Protein AF-A0A0T9RSI8-F1 (afdb_monomer)

Radius of gyration: 39.97 Å; Cα contacts (8 Å, |Δi|>4): 117; chains: 1; bounding box: 84×42×96 Å

Mean predicted aligned error: 11.33 Å

pLDDT: mean 84.7, std 10.66, range [38.19, 97.62]

Organism: NCBI:txid1288385

Sequence (185 aa):
MITAADIWRIDTGYDPKNRQSSTKQHYIEAIDRLIATQGELCPLPLSDSIVTTFFPETRHRQQERRLRRWDVKFQRRASQQEKAVQQKRRRYQTQVAQAEIDLAFTTPSGLSAWYMRQAKQGIYDDDLIDMVQAWGLRFVSIDSETWNGQNDIYWLADALEGRAEVEQWLDYLMLPNKLGWRHGR

Structure (mmCIF, N/CA/C/O backbone):
data_AF-A0A0T9RSI8-F1
#
_entry.id   AF-A0A0T9RSI8-F1
#
loop_
_atom_site.group_PDB
_atom_site.id
_atom_site.type_symbol
_atom_site.label_atom_id
_atom_site.label_alt_id
_atom_site.label_comp_id
_atom_site.label_asym_id
_atom_site.label_entity_id
_atom_site.label_seq_id
_atom_site.pdbx_PDB_ins_code
_atom_site.Cartn_x
_atom_site.Cartn_y
_atom_site.Cartn_z
_atom_site.occupancy
_atom_site.B_iso_or_equiv
_atom_site.auth_seq_id
_atom_site.auth_comp_id
_atom_site.auth_asym_id
_atom_site.auth_atom_id
_atom_site.pdbx_PDB_model_num
ATOM 1 N N . MET A 1 1 ? -51.022 4.901 48.756 1.00 67.56 1 MET A N 1
ATOM 2 C CA . MET A 1 1 ? -49.713 5.102 49.421 1.00 67.56 1 MET A CA 1
ATOM 3 C C . MET A 1 1 ? -48.838 3.903 49.083 1.00 67.56 1 MET A C 1
ATOM 5 O O . MET A 1 1 ? -49.304 2.797 49.311 1.00 67.56 1 MET A O 1
ATOM 9 N N . ILE A 1 2 ? -47.638 4.090 48.523 1.00 76.31 2 ILE A N 1
ATOM 10 C CA . ILE A 1 2 ? -46.717 2.976 48.211 1.00 76.31 2 ILE A CA 1
ATOM 11 C C . ILE A 1 2 ? -46.247 2.353 49.530 1.00 76.31 2 ILE A C 1
ATOM 13 O O . ILE A 1 2 ? -45.797 3.081 50.419 1.00 76.31 2 ILE A O 1
ATOM 17 N N . THR A 1 3 ? -46.371 1.038 49.697 1.00 82.00 3 THR A N 1
ATOM 18 C CA . THR A 1 3 ? -45.994 0.313 50.921 1.00 82.00 3 THR A CA 1
ATOM 19 C C . THR A 1 3 ? -44.586 -0.283 50.821 1.00 82.00 3 THR A C 1
ATOM 21 O O . THR A 1 3 ? -43.977 -0.312 49.757 1.00 82.00 3 THR A O 1
ATOM 24 N N . ALA A 1 4 ? -44.028 -0.738 51.946 1.00 76.62 4 ALA A N 1
ATOM 25 C CA . ALA A 1 4 ? -42.731 -1.424 51.958 1.00 76.62 4 ALA A CA 1
ATOM 26 C C . ALA A 1 4 ? -42.767 -2.757 51.179 1.00 76.62 4 ALA A C 1
ATOM 28 O O . ALA A 1 4 ? -41.774 -3.137 50.567 1.00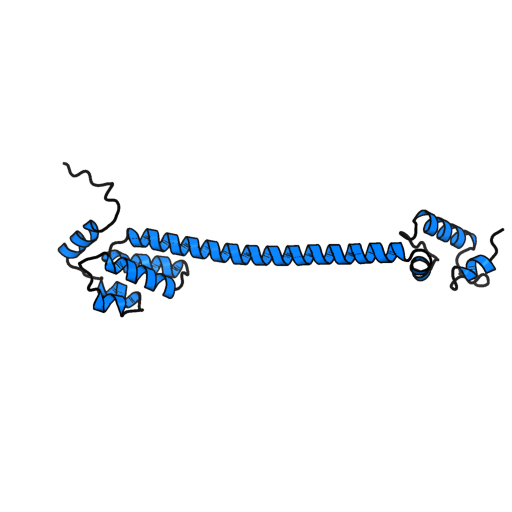 76.62 4 ALA A O 1
ATOM 29 N N . ALA A 1 5 ? -43.923 -3.430 51.157 1.00 78.62 5 ALA A N 1
ATOM 30 C CA . ALA A 1 5 ? -44.126 -4.659 50.395 1.00 78.62 5 ALA A CA 1
ATOM 31 C C . ALA A 1 5 ? -44.096 -4.415 48.876 1.00 78.62 5 ALA A C 1
ATOM 33 O O . ALA A 1 5 ? -43.603 -5.260 48.134 1.00 78.62 5 ALA A O 1
ATOM 34 N N . ASP A 1 6 ? -44.566 -3.252 48.416 1.00 82.75 6 ASP A N 1
ATOM 35 C CA . ASP A 1 6 ? -44.530 -2.888 46.994 1.00 82.75 6 ASP A CA 1
ATOM 36 C C . ASP A 1 6 ? -43.089 -2.688 46.504 1.00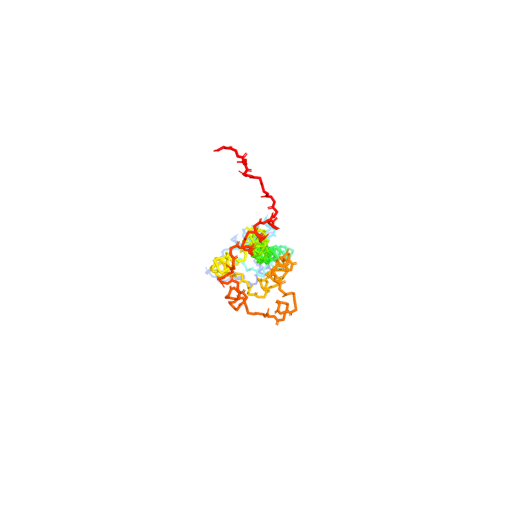 82.75 6 ASP A C 1
ATOM 38 O O . ASP A 1 6 ? -42.740 -3.141 45.420 1.00 82.75 6 ASP A O 1
ATOM 42 N N . ILE A 1 7 ? -42.230 -2.081 47.331 1.00 79.81 7 ILE A N 1
ATOM 43 C CA . ILE A 1 7 ? -40.801 -1.897 47.025 1.00 79.81 7 ILE A CA 1
ATOM 44 C C . ILE A 1 7 ? -40.072 -3.243 47.036 1.00 79.81 7 ILE A C 1
ATOM 46 O O . ILE A 1 7 ? -39.276 -3.505 46.142 1.00 79.81 7 ILE A O 1
ATOM 50 N N . TRP A 1 8 ? -40.398 -4.130 47.980 1.00 79.31 8 TRP A N 1
ATOM 51 C CA . TRP A 1 8 ? -39.820 -5.477 48.041 1.00 79.31 8 TRP A CA 1
ATOM 52 C C . TRP A 1 8 ? -40.157 -6.339 46.811 1.00 79.31 8 TRP A C 1
ATOM 54 O O . TRP A 1 8 ? -39.349 -7.157 46.383 1.00 79.31 8 TRP A O 1
ATOM 64 N N . ARG A 1 9 ? -41.336 -6.145 46.201 1.00 80.19 9 ARG A N 1
ATOM 65 C CA . ARG A 1 9 ? -41.706 -6.822 44.941 1.00 80.19 9 ARG A CA 1
ATOM 66 C C . ARG A 1 9 ? -40.910 -6.326 43.733 1.00 80.19 9 ARG A C 1
ATOM 68 O O . ARG A 1 9 ? -40.849 -7.039 42.737 1.00 80.19 9 ARG A O 1
ATOM 75 N N . ILE A 1 10 ? -40.357 -5.117 43.806 1.00 78.00 10 ILE A N 1
ATOM 76 C CA . ILE A 1 10 ? -39.572 -4.489 42.735 1.00 78.00 10 ILE A CA 1
ATOM 77 C C . ILE A 1 10 ? -38.084 -4.799 42.915 1.00 78.00 10 ILE A C 1
ATOM 79 O O . ILE A 1 10 ? -37.421 -5.169 41.949 1.00 78.00 10 ILE A O 1
ATOM 83 N N . ASP A 1 11 ? -37.573 -4.674 44.142 1.00 78.19 11 ASP A N 1
ATOM 84 C CA . ASP A 1 11 ? -36.201 -5.012 44.509 1.00 78.19 11 ASP A CA 1
ATOM 85 C C . ASP A 1 11 ? -36.181 -5.949 45.717 1.00 78.19 11 ASP A C 1
ATOM 87 O O . ASP A 1 11 ? -36.483 -5.555 46.847 1.00 78.19 11 ASP A O 1
ATOM 91 N N . THR A 1 12 ? -35.758 -7.192 45.491 1.00 75.31 12 THR A N 1
ATOM 92 C CA . THR A 1 12 ? -35.590 -8.187 46.557 1.00 75.31 12 THR A CA 1
ATOM 93 C C . THR A 1 12 ? -34.469 -7.824 47.536 1.00 75.31 12 THR A C 1
ATOM 95 O O . THR A 1 12 ? -34.394 -8.415 48.611 1.00 75.31 12 THR A O 1
ATOM 98 N N . GLY A 1 13 ? -33.595 -6.873 47.179 1.00 74.31 13 GLY A N 1
ATOM 99 C CA . GLY A 1 13 ? -32.537 -6.336 48.037 1.00 74.31 13 GLY A CA 1
ATOM 100 C C . GLY A 1 13 ? -33.016 -5.325 49.087 1.00 74.31 13 GLY A C 1
ATOM 101 O O . GLY A 1 13 ? -32.244 -4.957 49.974 1.00 74.31 13 GLY A O 1
ATOM 102 N N . TYR A 1 14 ? -34.278 -4.885 49.030 1.00 77.69 14 TYR A N 1
ATOM 103 C CA . TYR A 1 14 ? -34.845 -3.973 50.021 1.00 77.69 14 TYR A CA 1
ATOM 104 C C . TYR A 1 14 ? -35.216 -4.708 51.321 1.00 77.69 14 TYR A C 1
ATOM 106 O O . TYR A 1 14 ? -36.160 -5.494 51.345 1.00 77.69 14 TYR A O 1
ATOM 114 N N . ASP A 1 15 ? -34.527 -4.411 52.430 1.00 77.50 15 ASP A N 1
ATOM 115 C CA . ASP A 1 15 ? -34.882 -4.916 53.765 1.00 77.50 15 ASP A CA 1
ATOM 116 C C . ASP A 1 15 ? -35.307 -3.771 54.706 1.00 77.50 15 ASP A C 1
ATOM 118 O O . ASP A 1 15 ? -34.453 -3.039 55.213 1.00 77.50 15 ASP A O 1
ATOM 122 N N . PRO A 1 16 ? -36.611 -3.620 55.013 1.00 70.56 16 PRO A N 1
ATOM 123 C CA . PRO A 1 16 ? -37.105 -2.550 55.878 1.00 70.56 16 PRO A CA 1
ATOM 124 C C . PRO A 1 16 ? -36.686 -2.693 57.351 1.00 70.56 16 PRO A C 1
ATOM 126 O O . PRO A 1 16 ? -36.855 -1.743 58.116 1.00 70.56 16 PRO A O 1
ATOM 129 N N . LYS A 1 17 ? -36.181 -3.861 57.778 1.00 70.44 17 LYS A N 1
ATOM 130 C CA . LYS A 1 17 ? -35.728 -4.106 59.159 1.00 70.44 17 LYS A CA 1
ATOM 131 C C . LYS A 1 17 ? -34.247 -3.790 59.354 1.00 70.44 17 LYS A C 1
ATOM 133 O O . LYS A 1 17 ? -33.801 -3.645 60.494 1.00 70.44 17 LYS A O 1
ATOM 138 N N . ASN A 1 18 ? -33.488 -3.653 58.270 1.00 73.94 18 ASN A N 1
ATOM 139 C CA . ASN A 1 18 ? -32.068 -3.357 58.331 1.00 73.94 18 ASN A CA 1
ATOM 140 C C . ASN A 1 18 ? -31.838 -1.846 58.487 1.00 73.94 18 ASN A C 1
ATOM 142 O O . ASN A 1 18 ? -32.033 -1.067 57.558 1.00 73.94 18 ASN A O 1
ATOM 146 N N . ARG A 1 19 ? -31.383 -1.422 59.669 1.00 57.47 19 ARG A N 1
ATOM 147 C CA . ARG A 1 19 ? -31.178 -0.005 60.016 1.00 57.47 19 ARG A CA 1
ATOM 148 C C . ARG A 1 19 ? -30.022 0.663 59.252 1.00 57.47 19 ARG A C 1
ATOM 150 O O . ARG A 1 19 ? -29.960 1.887 59.231 1.00 57.47 19 ARG A O 1
ATOM 157 N N . GLN A 1 20 ? -29.126 -0.121 58.642 1.00 64.56 20 GLN A N 1
ATOM 158 C CA . GLN A 1 20 ? -28.058 0.361 57.750 1.00 64.56 20 GLN A CA 1
ATOM 159 C C . GLN A 1 20 ? -28.478 0.433 56.275 1.00 64.56 20 GLN A C 1
ATOM 161 O O . GLN A 1 20 ? -27.710 0.930 55.453 1.00 64.56 20 GLN A O 1
ATOM 166 N N . SER A 1 21 ? -29.669 -0.057 55.923 1.00 66.19 21 SER A N 1
ATOM 167 C CA . SER A 1 21 ? -30.171 0.012 54.551 1.00 66.19 21 SER A CA 1
ATOM 168 C C . SER A 1 21 ? -30.709 1.407 54.211 1.00 66.19 21 SER A C 1
ATOM 170 O O . SER A 1 21 ? -31.116 2.178 55.083 1.00 66.19 21 SER A O 1
ATOM 172 N N . SER A 1 22 ? -30.686 1.750 52.923 1.00 75.62 22 SER A N 1
ATOM 173 C CA . SER A 1 22 ? -31.182 3.032 52.427 1.00 75.62 22 SER A CA 1
ATOM 174 C C . SER A 1 22 ? -32.668 3.238 52.737 1.00 75.62 22 SER A C 1
ATOM 176 O O . SER A 1 22 ? -33.485 2.327 52.599 1.00 75.62 22 SER A O 1
ATOM 178 N N . THR A 1 23 ? -33.035 4.468 53.104 1.00 82.06 23 THR A N 1
ATOM 179 C CA . THR A 1 23 ? -34.412 4.837 53.452 1.00 82.06 23 THR A CA 1
ATOM 180 C C . THR A 1 23 ? -35.387 4.520 52.317 1.00 82.06 23 THR A C 1
ATOM 182 O O . THR A 1 23 ? -35.073 4.682 51.141 1.00 82.06 23 THR A O 1
ATOM 185 N N . LYS A 1 24 ? -36.627 4.165 52.667 1.00 81.81 24 LYS A N 1
ATOM 186 C CA . LYS A 1 24 ? -37.737 3.952 51.723 1.00 81.81 24 LYS A CA 1
ATOM 187 C C . LYS A 1 24 ? -37.874 5.066 50.670 1.00 81.81 24 LYS A C 1
ATOM 189 O O . LYS A 1 24 ? -38.075 4.776 49.498 1.00 81.81 24 LYS A O 1
ATOM 194 N N . GLN A 1 25 ? -37.759 6.330 51.086 1.00 83.38 25 GLN A N 1
ATOM 195 C CA . GLN A 1 25 ? -37.789 7.483 50.175 1.00 83.38 25 GLN A CA 1
ATOM 196 C C . GLN A 1 25 ? -36.662 7.434 49.143 1.00 83.38 25 GLN A C 1
ATOM 198 O O . GLN A 1 25 ? -36.902 7.728 47.983 1.00 83.38 25 GLN A O 1
ATOM 203 N N . HIS A 1 26 ? -35.473 6.984 49.538 1.00 85.56 26 HIS A N 1
ATOM 204 C CA . HIS A 1 26 ? -34.331 6.878 48.640 1.00 85.56 26 HIS A CA 1
ATOM 205 C C . HIS A 1 26 ? -34.541 5.809 47.558 1.00 85.56 26 HIS A C 1
ATOM 207 O O . HIS A 1 26 ? -34.184 6.028 46.406 1.00 85.56 26 HIS A O 1
ATOM 213 N N . TYR A 1 27 ? -35.189 4.687 47.897 1.00 85.69 27 TYR A N 1
ATOM 214 C CA . TYR A 1 27 ? -35.611 3.689 46.906 1.00 85.69 27 TYR A CA 1
ATOM 215 C C . TYR A 1 27 ? -36.672 4.239 45.948 1.00 85.69 27 TYR A C 1
ATOM 217 O O . TYR A 1 27 ? -36.579 4.006 44.748 1.00 85.69 27 TYR A O 1
ATOM 225 N N . ILE A 1 28 ? -37.656 4.989 46.454 1.00 86.69 28 ILE A N 1
ATOM 226 C CA . ILE A 1 28 ? -38.683 5.616 45.609 1.00 86.69 28 ILE A CA 1
ATOM 227 C C . ILE A 1 28 ? -38.035 6.622 44.647 1.00 86.69 28 ILE A C 1
ATOM 229 O O . ILE A 1 28 ? -38.261 6.535 43.448 1.00 86.69 28 ILE A O 1
ATOM 233 N N . GLU A 1 29 ? -37.149 7.491 45.137 1.00 88.94 29 GLU A N 1
ATOM 234 C CA . GLU A 1 29 ? -36.394 8.436 44.302 1.00 88.94 29 GLU A CA 1
ATOM 235 C C . GLU A 1 29 ? -35.517 7.733 43.256 1.00 88.94 29 GLU A C 1
ATOM 237 O O . GLU A 1 29 ? -35.389 8.204 42.124 1.00 88.94 29 GLU A O 1
ATOM 242 N N . ALA A 1 30 ? -34.899 6.607 43.621 1.00 88.75 30 ALA A N 1
ATOM 243 C CA . ALA A 1 30 ? -34.101 5.802 42.705 1.00 88.75 30 ALA A CA 1
ATOM 244 C C . ALA A 1 30 ? -34.970 5.172 41.603 1.00 88.75 30 ALA A C 1
ATOM 246 O O . ALA A 1 30 ? -34.585 5.208 40.434 1.00 88.75 30 ALA A O 1
ATOM 247 N N . ILE A 1 31 ? -36.156 4.658 41.948 1.00 86.88 31 ILE A N 1
ATOM 248 C CA . ILE A 1 31 ? -37.120 4.098 40.990 1.00 86.88 31 ILE A CA 1
ATOM 249 C C . ILE A 1 31 ? -37.670 5.198 40.079 1.00 86.88 31 ILE A C 1
ATOM 251 O O . ILE A 1 31 ? -37.692 5.021 38.863 1.00 86.88 31 ILE A O 1
ATOM 255 N N . ASP A 1 32 ? -38.042 6.354 40.630 1.00 90.06 32 ASP A N 1
ATOM 256 C CA . ASP A 1 32 ? -38.531 7.494 39.849 1.00 90.06 32 ASP A CA 1
ATOM 257 C C . ASP A 1 32 ? -37.471 7.968 38.847 1.00 90.06 32 ASP A C 1
ATOM 259 O O . ASP A 1 32 ? -37.778 8.220 37.681 1.00 90.06 32 ASP A O 1
ATOM 263 N N . ARG A 1 33 ? -36.195 8.014 39.255 1.00 88.62 33 ARG A N 1
ATOM 264 C CA . ARG A 1 33 ? -35.075 8.308 38.348 1.00 88.62 33 ARG A CA 1
ATOM 265 C C . ARG A 1 33 ? -34.851 7.214 37.306 1.00 88.62 33 ARG A C 1
ATOM 267 O O . ARG A 1 33 ? -34.560 7.537 36.154 1.00 88.62 33 ARG A O 1
ATOM 274 N N . LEU A 1 34 ? -34.988 5.941 37.670 1.00 88.38 34 LEU A N 1
ATOM 275 C CA . LEU A 1 34 ? -34.878 4.823 36.731 1.00 88.38 34 LEU A CA 1
ATOM 276 C C . LEU A 1 34 ? -35.969 4.900 35.650 1.00 88.38 34 LEU A C 1
ATOM 278 O O . LEU A 1 34 ? -35.678 4.736 34.466 1.00 88.38 34 LEU A O 1
ATOM 282 N N . ILE A 1 35 ? -37.207 5.214 36.045 1.00 88.62 35 ILE A N 1
ATOM 283 C CA . ILE A 1 35 ? -38.340 5.401 35.131 1.00 88.62 35 ILE A CA 1
ATOM 284 C C . ILE A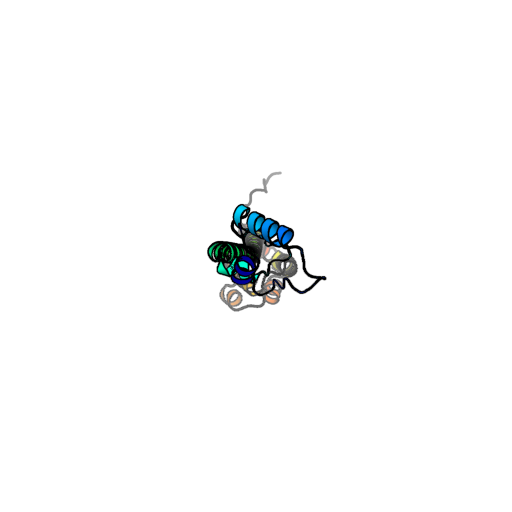 1 35 ? -38.126 6.640 34.257 1.00 88.62 35 ILE A C 1
ATOM 286 O O . ILE A 1 35 ? -38.263 6.557 33.036 1.00 88.62 35 ILE A O 1
ATOM 290 N N . ALA A 1 36 ? -37.731 7.768 34.856 1.00 90.69 36 ALA A N 1
ATOM 291 C CA . ALA A 1 36 ? -37.469 9.011 34.132 1.00 90.69 36 ALA A CA 1
ATOM 292 C C . ALA A 1 36 ? -36.366 8.854 33.072 1.00 90.69 36 ALA A C 1
ATOM 294 O O . ALA A 1 36 ? -36.416 9.495 32.025 1.00 90.69 36 ALA A O 1
ATOM 295 N N . THR A 1 37 ? -35.389 7.982 33.326 1.00 87.50 37 THR A N 1
ATOM 296 C CA . THR A 1 37 ? -34.277 7.688 32.409 1.00 87.50 37 THR A CA 1
ATOM 297 C C . THR A 1 37 ? -34.527 6.470 31.521 1.00 87.50 37 THR A C 1
ATOM 299 O O . THR A 1 37 ? -33.644 6.094 30.756 1.00 87.50 37 THR A O 1
ATOM 302 N N . GLN A 1 38 ? -35.703 5.837 31.606 1.00 84.12 38 GLN A N 1
ATOM 303 C CA . GLN A 1 38 ? -36.056 4.624 30.852 1.00 84.12 38 GLN A CA 1
ATOM 304 C C . GLN A 1 38 ? -35.000 3.504 30.965 1.00 84.12 38 GLN A C 1
ATOM 306 O O . GLN A 1 38 ? -34.722 2.775 30.006 1.00 84.12 38 GLN A O 1
ATOM 311 N N . GLY A 1 39 ? -34.358 3.387 32.129 1.00 84.88 39 GLY A N 1
ATOM 312 C CA . GLY A 1 39 ? -33.303 2.403 32.352 1.00 84.88 39 GLY A CA 1
ATOM 313 C C . GLY A 1 39 ? -31.913 2.781 31.832 1.00 84.88 39 GLY A C 1
ATOM 314 O O . GLY A 1 39 ? -31.035 1.922 31.816 1.00 84.88 39 GLY A O 1
ATOM 315 N N . GLU A 1 40 ? -31.665 4.023 31.395 1.00 83.69 40 GLU A N 1
ATO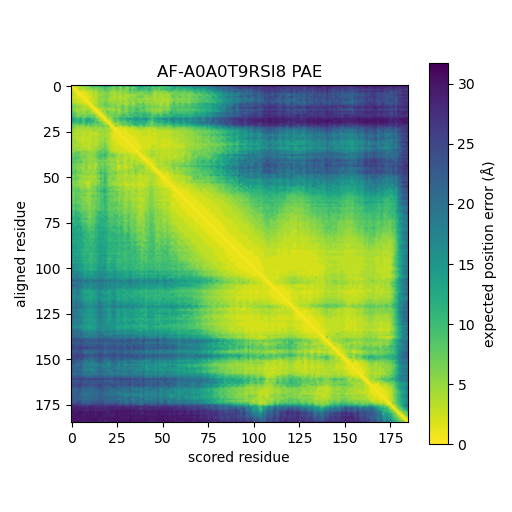M 316 C CA . GLU A 1 40 ? -30.303 4.458 31.040 1.00 83.69 40 GLU A CA 1
ATOM 317 C C . GLU A 1 40 ? -29.389 4.607 32.264 1.00 83.69 40 GLU A C 1
ATOM 319 O O . GLU A 1 40 ? -28.180 4.391 32.153 1.00 83.69 40 GLU A O 1
ATOM 324 N N . LEU A 1 41 ? -29.954 4.943 33.429 1.00 83.00 41 LEU A N 1
ATOM 325 C CA . LEU A 1 41 ? -29.228 5.072 34.690 1.00 83.00 41 LEU A CA 1
ATOM 326 C C . LEU A 1 41 ? -29.843 4.157 35.751 1.00 83.00 41 LEU A C 1
ATOM 328 O O . LEU A 1 41 ? -31.043 4.226 36.002 1.00 83.00 41 LEU A O 1
ATOM 332 N N . CYS A 1 42 ? -29.008 3.356 36.420 1.00 82.69 42 CYS A N 1
ATOM 333 C CA . CYS A 1 42 ? -29.384 2.605 37.619 1.00 82.69 42 CYS A CA 1
ATOM 334 C C . CYS A 1 42 ? -28.817 3.307 38.862 1.00 82.69 42 CYS A C 1
ATOM 336 O O . CYS A 1 42 ? -27.667 3.054 39.235 1.00 82.69 42 CYS A O 1
ATOM 338 N N . PRO A 1 43 ? -29.554 4.246 39.481 1.00 82.38 43 PRO A N 1
ATOM 339 C CA . PRO A 1 43 ? -29.103 4.872 40.713 1.00 82.38 43 PRO A CA 1
ATOM 340 C C . PRO A 1 43 ? -29.107 3.854 41.859 1.00 82.38 43 PRO A C 1
ATOM 342 O O . PRO A 1 43 ? -30.057 3.091 42.031 1.00 82.38 43 PRO A O 1
ATOM 345 N N . LEU A 1 44 ? -28.054 3.883 42.679 1.00 83.12 44 LEU A N 1
ATOM 346 C CA . LEU A 1 44 ? -28.051 3.179 43.960 1.00 83.12 44 LEU A CA 1
ATOM 347 C C . LEU A 1 44 ? -29.252 3.656 44.796 1.00 83.12 44 LEU A C 1
ATOM 349 O O . LEU A 1 44 ? -29.588 4.843 44.736 1.00 83.12 44 LEU A O 1
ATOM 353 N N . PRO A 1 45 ? -29.907 2.772 45.564 1.00 80.19 45 PRO A N 1
ATOM 354 C CA . PRO A 1 45 ? -29.491 1.416 45.948 1.00 80.19 45 PRO A CA 1
ATOM 355 C C . PRO A 1 45 ? -29.991 0.279 45.033 1.00 80.19 45 PRO A C 1
ATOM 357 O O . PRO A 1 45 ? -29.783 -0.882 45.372 1.00 80.19 45 PRO A O 1
ATOM 360 N N . LEU A 1 46 ? -30.637 0.587 43.901 1.00 80.56 46 LEU A N 1
ATOM 361 C CA . LEU A 1 46 ? -31.248 -0.427 43.034 1.00 80.56 46 LEU A CA 1
ATOM 362 C C . LEU A 1 46 ? -30.208 -1.365 42.415 1.00 80.56 46 LEU A C 1
ATOM 364 O O . LEU A 1 46 ? -29.142 -0.927 41.970 1.00 80.56 46 LEU A O 1
ATOM 368 N N . SER A 1 47 ? -30.544 -2.654 42.335 1.00 81.12 47 SER A N 1
ATOM 369 C CA . SER A 1 47 ? -29.696 -3.625 41.638 1.00 81.12 47 SER A CA 1
ATOM 370 C C . SER A 1 47 ? -29.784 -3.481 40.112 1.00 81.12 47 SER A C 1
ATOM 372 O O . SER A 1 47 ? -30.854 -3.260 39.547 1.00 81.12 47 SER A O 1
ATOM 374 N N . ASP A 1 48 ? -28.666 -3.708 39.419 1.00 80.00 48 ASP A N 1
ATOM 375 C CA . ASP A 1 48 ? -28.589 -3.643 37.947 1.00 80.00 48 ASP A CA 1
ATOM 376 C C . ASP A 1 48 ? -29.543 -4.646 37.255 1.00 80.00 48 ASP A C 1
ATOM 378 O O . ASP A 1 48 ? -30.012 -4.437 36.135 1.00 80.00 48 ASP A O 1
ATOM 382 N N . SER A 1 49 ? -29.915 -5.723 37.960 1.00 80.38 49 SER A N 1
ATOM 383 C CA . SER A 1 49 ? -30.869 -6.728 37.473 1.00 80.38 49 SER A CA 1
ATOM 384 C C . SER A 1 49 ? -32.276 -6.158 37.228 1.00 80.38 49 SER A C 1
ATOM 386 O O . SER A 1 49 ? -32.970 -6.592 36.301 1.00 80.38 49 SER A O 1
ATOM 388 N N . ILE A 1 50 ? -32.668 -5.123 37.977 1.00 82.06 50 ILE A N 1
ATOM 389 C CA . ILE A 1 50 ? -33.963 -4.440 37.851 1.00 82.06 50 ILE A CA 1
ATOM 390 C C . ILE A 1 50 ? -34.052 -3.740 36.503 1.00 82.06 50 ILE A C 1
ATOM 392 O O . ILE A 1 50 ? -35.051 -3.884 35.799 1.00 82.06 50 ILE A O 1
ATOM 396 N N . VAL A 1 51 ? -32.980 -3.072 36.074 1.00 82.38 51 VAL A N 1
ATOM 397 C CA . VAL A 1 51 ? -32.936 -2.417 34.760 1.00 82.38 51 VAL A CA 1
ATOM 398 C C . VAL A 1 51 ? -33.169 -3.427 33.646 1.00 82.38 51 VAL A C 1
ATOM 400 O O . VAL A 1 51 ? -33.947 -3.171 32.732 1.00 82.38 51 VAL A O 1
ATOM 403 N N . THR A 1 52 ? -32.557 -4.609 33.742 1.00 81.81 52 THR A N 1
ATOM 404 C CA . THR A 1 52 ? -32.725 -5.651 32.720 1.00 81.81 52 THR A CA 1
ATOM 405 C C . THR A 1 52 ? -34.127 -6.257 32.689 1.00 81.81 52 THR A C 1
ATOM 407 O O . THR A 1 52 ? -34.564 -6.703 31.631 1.00 81.81 52 THR A O 1
ATOM 410 N N . THR A 1 53 ? -34.828 -6.243 33.825 1.00 85.56 53 THR A N 1
ATOM 411 C CA . THR A 1 53 ? -36.179 -6.797 33.971 1.00 85.56 53 THR A CA 1
ATOM 412 C C . THR A 1 53 ? -37.239 -5.816 33.471 1.00 85.56 53 THR A C 1
ATOM 414 O O . THR A 1 53 ? -38.127 -6.206 32.718 1.00 85.56 53 THR A O 1
ATOM 417 N N . PHE A 1 54 ? -37.134 -4.538 33.851 1.00 86.12 54 PHE A N 1
ATOM 418 C CA . PHE A 1 54 ? -38.112 -3.506 33.487 1.00 86.12 54 PHE A CA 1
ATOM 419 C C . PHE A 1 54 ? -37.827 -2.846 32.130 1.00 86.12 54 PHE A C 1
ATOM 421 O O . PHE A 1 54 ? -38.763 -2.450 31.440 1.00 86.12 54 PHE A O 1
ATOM 428 N N . PHE A 1 55 ? -36.558 -2.753 31.718 1.00 88.19 55 PHE A N 1
ATOM 429 C CA . PHE A 1 55 ? -36.131 -2.097 30.475 1.00 88.19 55 PHE A CA 1
ATOM 430 C C . PHE A 1 55 ? -35.195 -2.992 29.640 1.00 88.19 55 PHE A C 1
ATOM 432 O O . PHE A 1 55 ? -34.047 -2.619 29.358 1.00 88.19 55 PHE A O 1
ATOM 439 N N . PRO A 1 56 ? -35.661 -4.172 29.181 1.00 87.00 56 PRO A N 1
ATOM 440 C CA . PRO A 1 56 ? -34.837 -5.081 28.384 1.00 87.00 56 PRO A CA 1
ATOM 441 C C . PRO A 1 56 ? -34.344 -4.418 27.090 1.00 87.00 56 PRO A C 1
ATOM 443 O O . PRO A 1 56 ? -33.192 -4.600 26.690 1.00 87.00 56 PRO A O 1
ATOM 446 N N . GLU A 1 57 ? -35.177 -3.580 26.466 1.00 88.94 57 GLU A N 1
ATOM 447 C CA . GLU A 1 57 ? -34.832 -2.852 25.244 1.00 88.94 57 GLU A CA 1
ATOM 448 C C . GLU A 1 57 ? -33.604 -1.956 25.408 1.00 88.94 57 GLU A C 1
ATOM 450 O O . GLU A 1 57 ? -32.776 -1.877 24.502 1.00 88.94 57 GLU A O 1
ATOM 455 N N . THR A 1 58 ? -33.447 -1.298 26.558 1.00 86.25 58 THR A N 1
ATOM 456 C CA . THR A 1 58 ? -32.314 -0.400 26.811 1.00 86.25 58 THR A CA 1
ATOM 457 C C . THR A 1 58 ? -31.006 -1.185 26.818 1.00 86.25 58 THR A C 1
ATOM 459 O O . THR A 1 58 ? -30.043 -0.798 26.147 1.00 86.25 58 THR A O 1
ATOM 462 N N . ARG A 1 59 ? -30.994 -2.361 27.458 1.00 83.19 59 ARG A N 1
ATOM 463 C CA . ARG A 1 59 ? -29.859 -3.292 27.416 1.00 83.19 59 ARG A CA 1
ATOM 464 C C . ARG A 1 59 ? -29.585 -3.790 25.995 1.00 83.19 59 ARG A C 1
ATOM 466 O O . ARG A 1 59 ? -28.431 -3.776 25.564 1.00 83.19 59 ARG A O 1
ATOM 473 N N . HIS A 1 60 ? -30.621 -4.185 25.250 1.00 87.31 60 HIS A N 1
ATOM 474 C CA . HIS A 1 60 ? -30.481 -4.622 23.855 1.00 87.31 60 HIS A CA 1
ATOM 475 C C . HIS A 1 60 ? -29.884 -3.522 22.968 1.00 87.31 60 HIS A C 1
ATOM 477 O O . HIS A 1 60 ? -28.889 -3.758 22.282 1.00 87.31 60 HIS A O 1
ATOM 483 N N . ARG A 1 61 ? -30.400 -2.289 23.047 1.00 89.38 61 ARG A N 1
ATOM 484 C CA . ARG A 1 61 ? -29.880 -1.131 22.301 1.00 89.38 61 ARG A CA 1
ATOM 485 C C . ARG A 1 61 ? -28.425 -0.828 22.658 1.00 89.38 61 ARG A C 1
ATOM 487 O O . ARG A 1 61 ? -27.625 -0.527 21.772 1.00 89.38 61 ARG A O 1
ATOM 494 N N . GLN A 1 62 ? -28.053 -0.897 23.937 1.00 87.19 62 GLN A N 1
ATOM 495 C CA . GLN A 1 62 ? -26.666 -0.692 24.366 1.00 87.19 62 GLN A CA 1
ATOM 496 C C . GLN A 1 62 ? -25.737 -1.794 23.845 1.00 87.19 62 GLN A C 1
ATOM 498 O O . GLN A 1 62 ? -24.632 -1.491 23.383 1.00 87.19 62 GLN A O 1
ATOM 503 N N . GLN A 1 63 ? -26.184 -3.051 23.881 1.00 89.00 63 GLN A N 1
ATOM 504 C CA . GLN A 1 63 ? -25.435 -4.180 23.343 1.00 89.00 63 GLN A CA 1
ATOM 505 C C . GLN A 1 63 ? -25.249 -4.045 21.830 1.00 89.00 63 GLN A C 1
ATOM 507 O O . GLN A 1 63 ? -24.122 -4.140 21.350 1.00 89.00 63 GLN A O 1
ATOM 512 N N . GLU A 1 64 ? -26.304 -3.725 21.081 1.00 94.06 64 GLU A N 1
ATOM 513 C CA . GLU A 1 64 ? -26.202 -3.462 19.644 1.00 94.06 64 GLU A CA 1
ATOM 514 C C . GLU A 1 64 ? -25.249 -2.307 19.339 1.00 94.06 64 GLU A C 1
ATOM 516 O O . GLU A 1 64 ? -24.384 -2.430 18.476 1.00 94.06 64 GLU A O 1
ATOM 521 N N . ARG A 1 65 ? -25.351 -1.185 20.063 1.00 94.12 65 ARG A N 1
ATOM 522 C CA . ARG A 1 65 ? -24.422 -0.054 19.903 1.00 94.12 65 ARG A CA 1
ATOM 523 C C . ARG A 1 65 ? -22.980 -0.484 20.164 1.00 94.12 65 ARG A C 1
ATOM 525 O O . ARG A 1 65 ? -22.080 -0.033 19.457 1.00 94.12 65 ARG A O 1
ATOM 532 N N . ARG A 1 66 ? -22.745 -1.337 21.164 1.00 94.31 66 ARG A N 1
ATOM 533 C CA . ARG A 1 66 ? -21.415 -1.874 21.482 1.00 94.31 66 ARG A CA 1
ATOM 534 C C . ARG A 1 66 ? -20.890 -2.757 20.351 1.00 94.31 66 ARG A C 1
ATOM 536 O O . ARG A 1 66 ? -19.756 -2.541 19.930 1.00 94.31 66 ARG A O 1
ATOM 543 N N . LEU A 1 67 ? -21.714 -3.672 19.841 1.00 96.50 67 LEU A N 1
ATOM 544 C CA . LEU A 1 67 ? -21.376 -4.548 18.716 1.00 96.50 67 LEU A CA 1
ATOM 545 C C . LEU A 1 67 ? -21.082 -3.734 17.455 1.00 96.50 67 LEU A C 1
ATOM 547 O O . LEU A 1 67 ? -19.975 -3.807 16.940 1.00 96.50 67 LEU A O 1
ATOM 551 N N . ARG A 1 68 ? -21.978 -2.822 17.059 1.00 96.50 68 ARG A N 1
ATOM 552 C CA . ARG A 1 68 ? -21.768 -1.939 15.898 1.00 96.50 68 ARG A CA 1
ATOM 553 C C . ARG A 1 68 ? -20.491 -1.107 16.028 1.00 96.50 68 ARG A C 1
ATOM 555 O O . ARG A 1 68 ? -19.757 -0.935 15.061 1.00 96.50 68 ARG A O 1
ATOM 562 N N . ARG A 1 69 ? -20.186 -0.584 17.225 1.00 97.00 69 ARG A N 1
ATOM 563 C CA . ARG A 1 69 ? -18.923 0.137 17.479 1.00 97.00 69 ARG A CA 1
ATOM 564 C C . ARG A 1 69 ? -17.708 -0.772 17.318 1.00 97.00 69 ARG A C 1
ATOM 566 O O . ARG A 1 69 ? -16.669 -0.300 16.857 1.00 97.00 69 ARG A O 1
ATOM 573 N N . TRP A 1 70 ? -17.811 -2.027 17.741 1.00 97.00 70 TRP A N 1
ATOM 574 C CA . TRP A 1 70 ? -16.748 -3.010 17.582 1.00 97.00 70 TRP A CA 1
ATOM 575 C C . TRP A 1 70 ? -16.549 -3.368 16.106 1.00 97.00 70 TRP A C 1
ATOM 577 O O . TRP A 1 70 ? -15.426 -3.245 15.621 1.00 97.00 70 TRP A O 1
ATOM 587 N N . ASP A 1 71 ? -17.629 -3.639 15.374 1.00 97.56 71 ASP A N 1
ATOM 588 C CA . ASP A 1 71 ? -17.603 -3.934 13.938 1.00 97.56 71 ASP A CA 1
ATOM 589 C C . ASP A 1 71 ? -16.973 -2.790 13.145 1.00 97.56 71 ASP A C 1
ATOM 591 O O . ASP A 1 71 ? -16.034 -2.997 12.382 1.00 97.56 71 ASP A O 1
ATOM 595 N N . VAL A 1 72 ? -17.405 -1.548 13.383 1.00 97.44 72 VAL A N 1
ATOM 596 C CA . VAL A 1 72 ? -16.843 -0.364 12.712 1.00 97.44 72 VAL A CA 1
ATOM 597 C C . VAL A 1 72 ? -15.346 -0.221 12.999 1.00 97.44 72 VAL A C 1
ATOM 599 O O . VAL A 1 72 ? -14.571 0.115 12.101 1.00 97.44 72 VAL A O 1
ATOM 602 N N . LYS A 1 73 ? -14.906 -0.477 14.239 1.00 97.19 73 LYS A N 1
ATOM 603 C CA . LYS A 1 73 ? -13.477 -0.441 14.596 1.00 97.19 73 LYS A CA 1
ATOM 604 C C . LYS A 1 73 ? -12.697 -1.553 13.901 1.00 97.19 73 LYS A C 1
ATOM 606 O O . LYS A 1 73 ? -11.593 -1.291 13.428 1.00 97.19 73 LYS A O 1
ATOM 611 N N . PHE A 1 74 ? -13.250 -2.761 13.847 1.00 97.50 74 PHE A N 1
ATOM 612 C CA . PHE A 1 74 ? -12.635 -3.904 13.184 1.00 97.50 74 PHE A CA 1
ATOM 613 C C . PHE A 1 74 ? -12.497 -3.660 11.678 1.00 97.50 74 PHE A C 1
ATOM 615 O O . PHE A 1 74 ? -11.386 -3.698 11.156 1.00 97.50 74 PHE A O 1
ATOM 622 N N . GLN A 1 75 ? -13.589 -3.278 11.013 1.00 97.31 75 GLN A N 1
ATOM 623 C CA . GLN A 1 75 ? -13.611 -2.962 9.583 1.00 97.31 75 GLN A CA 1
ATOM 624 C C . GLN A 1 75 ? -12.640 -1.832 9.239 1.00 97.31 75 GLN A C 1
ATOM 626 O O . GLN A 1 75 ? -11.857 -1.943 8.300 1.00 97.31 75 GLN A O 1
ATOM 631 N N . ARG A 1 76 ? -12.593 -0.768 10.053 1.00 97.62 76 ARG A N 1
ATOM 632 C CA . ARG A 1 76 ? -11.625 0.319 9.856 1.00 97.62 76 ARG A CA 1
ATOM 633 C C . ARG A 1 76 ? -10.179 -0.180 9.908 1.00 97.62 76 ARG A C 1
ATOM 635 O O . ARG A 1 76 ? -9.372 0.263 9.096 1.00 97.62 76 ARG A O 1
ATOM 642 N N . ARG A 1 77 ? -9.842 -1.067 10.851 1.00 96.94 77 ARG A N 1
ATOM 643 C CA . ARG A 1 77 ? -8.492 -1.645 10.956 1.00 96.94 77 ARG A CA 1
ATOM 644 C C . ARG A 1 77 ? -8.168 -2.528 9.753 1.00 96.94 77 ARG A C 1
ATOM 646 O O . ARG A 1 77 ? -7.100 -2.352 9.177 1.00 96.94 77 ARG A O 1
ATOM 653 N N . ALA A 1 78 ? -9.094 -3.393 9.343 1.00 97.12 78 ALA A N 1
ATOM 654 C CA . ALA A 1 78 ? -8.933 -4.239 8.161 1.00 97.12 78 ALA A CA 1
ATOM 655 C C . ALA A 1 78 ? -8.695 -3.391 6.899 1.00 97.12 78 ALA A C 1
ATOM 657 O O . ALA A 1 78 ? -7.677 -3.544 6.228 1.00 97.12 78 ALA A O 1
ATOM 658 N N . SER A 1 79 ? -9.536 -2.380 6.656 1.00 96.94 79 SER A N 1
ATOM 659 C CA . SER A 1 79 ? -9.365 -1.457 5.528 1.00 96.94 79 SER A CA 1
ATOM 660 C C . SER A 1 79 ? -8.044 -0.680 5.570 1.00 96.94 79 SER A C 1
ATOM 662 O O . SER A 1 79 ? -7.477 -0.366 4.526 1.00 96.94 79 SER A O 1
ATOM 664 N N . GLN A 1 80 ? -7.541 -0.318 6.754 1.00 97.25 80 GLN A N 1
ATOM 665 C CA . GLN A 1 80 ? -6.235 0.340 6.881 1.00 97.25 80 GLN A CA 1
ATOM 666 C C . GLN A 1 80 ? -5.084 -0.606 6.524 1.00 97.25 80 GLN A C 1
ATOM 668 O O . GLN A 1 80 ? -4.158 -0.193 5.827 1.00 97.25 80 GLN A O 1
ATOM 673 N N . GLN A 1 81 ? -5.156 -1.865 6.959 1.00 97.12 81 GLN A N 1
ATOM 674 C CA . GLN A 1 81 ? -4.168 -2.889 6.618 1.00 97.12 81 GLN A CA 1
ATOM 675 C C . GLN A 1 81 ? -4.161 -3.171 5.113 1.00 97.12 81 GLN A C 1
ATOM 677 O O . GLN A 1 81 ? -3.102 -3.128 4.490 1.00 97.12 81 GLN A O 1
ATOM 682 N N . GLU A 1 82 ? -5.333 -3.356 4.505 1.00 97.00 82 GLU A N 1
ATOM 683 C CA . GLU A 1 82 ? -5.465 -3.550 3.057 1.00 97.00 82 GLU A CA 1
ATOM 684 C C . GLU A 1 82 ? -4.883 -2.376 2.269 1.00 97.00 82 GLU A C 1
ATOM 686 O O . GLU A 1 82 ? -4.101 -2.575 1.338 1.00 97.00 82 GLU A O 1
ATOM 691 N N . LYS A 1 83 ? -5.191 -1.137 2.673 1.00 97.25 83 LYS A N 1
ATOM 692 C CA . LYS A 1 83 ? -4.624 0.064 2.045 1.00 97.25 83 LYS A CA 1
ATOM 693 C C . LYS A 1 83 ? -3.104 0.114 2.160 1.00 97.25 83 LYS A C 1
ATOM 695 O O . LYS A 1 83 ? -2.447 0.477 1.187 1.00 97.25 83 LYS A O 1
ATOM 700 N N . ALA A 1 84 ? -2.536 -0.259 3.306 1.00 97.31 84 ALA A N 1
ATOM 701 C CA . ALA A 1 84 ? -1.087 -0.290 3.491 1.00 97.31 84 ALA A CA 1
ATOM 702 C C . ALA A 1 84 ? -0.418 -1.322 2.567 1.00 97.31 84 ALA A C 1
ATOM 704 O O . ALA A 1 84 ? 0.578 -1.008 1.911 1.00 97.31 84 ALA A O 1
ATOM 705 N N . VAL A 1 85 ? -0.999 -2.520 2.449 1.00 96.94 85 VAL A N 1
ATOM 706 C CA . VAL A 1 85 ? -0.519 -3.571 1.535 1.00 96.94 85 VAL A CA 1
ATOM 707 C C . VAL A 1 85 ? -0.608 -3.109 0.081 1.00 96.94 85 VAL A C 1
ATOM 709 O O . VAL A 1 85 ? 0.369 -3.200 -0.663 1.00 96.94 85 VAL A O 1
ATOM 712 N N . GLN A 1 86 ? -1.748 -2.542 -0.321 1.00 96.94 86 GLN A N 1
ATOM 713 C CA . GLN A 1 86 ? -1.937 -2.014 -1.671 1.00 96.94 86 GLN A CA 1
ATOM 714 C C . GLN A 1 86 ? -0.970 -0.869 -1.981 1.00 96.94 86 GLN A C 1
ATOM 716 O O . GLN A 1 86 ? -0.418 -0.817 -3.077 1.00 96.94 86 GLN A O 1
ATOM 721 N N . GLN A 1 87 ? -0.733 0.038 -1.033 1.00 96.88 87 GLN A N 1
ATOM 722 C CA . GLN A 1 87 ? 0.212 1.134 -1.217 1.00 96.88 87 GLN A CA 1
ATOM 723 C C . GLN A 1 87 ? 1.644 0.615 -1.359 1.00 96.88 87 GLN A C 1
ATOM 725 O O . GLN A 1 87 ? 2.367 1.096 -2.228 1.00 96.88 87 GLN A O 1
ATOM 730 N N . LYS A 1 88 ? 2.046 -0.383 -0.560 1.00 95.81 88 LYS A N 1
ATOM 731 C CA . LYS A 1 88 ? 3.355 -1.036 -0.698 1.00 95.81 88 LYS A CA 1
ATOM 732 C C . LYS A 1 88 ? 3.509 -1.658 -2.088 1.00 95.81 88 LYS A C 1
ATOM 734 O O . LYS A 1 88 ? 4.502 -1.387 -2.754 1.00 95.81 88 LYS A O 1
ATOM 739 N N . ARG A 1 89 ? 2.501 -2.403 -2.558 1.00 95.44 89 ARG A N 1
ATOM 740 C CA . ARG A 1 89 ? 2.498 -3.001 -3.903 1.00 95.44 89 ARG A CA 1
ATOM 741 C C . ARG A 1 89 ? 2.577 -1.946 -5.008 1.00 95.44 89 ARG A C 1
ATOM 743 O O . ARG A 1 89 ? 3.357 -2.104 -5.933 1.00 95.44 89 ARG A O 1
ATOM 750 N N . ARG A 1 90 ? 1.811 -0.855 -4.901 1.00 96.50 90 ARG A N 1
ATOM 751 C CA . ARG A 1 90 ? 1.850 0.244 -5.881 1.00 96.50 90 ARG A CA 1
ATOM 752 C C . ARG A 1 90 ? 3.215 0.922 -5.923 1.00 96.50 90 ARG A C 1
ATOM 754 O O . ARG A 1 90 ? 3.719 1.154 -7.008 1.00 96.50 90 ARG A O 1
ATOM 761 N N . ARG A 1 91 ? 3.821 1.208 -4.763 1.00 95.69 91 ARG A N 1
ATOM 762 C CA . ARG A 1 91 ? 5.175 1.787 -4.693 1.00 95.69 91 ARG A CA 1
ATOM 763 C C . ARG A 1 91 ? 6.194 0.885 -5.377 1.00 95.69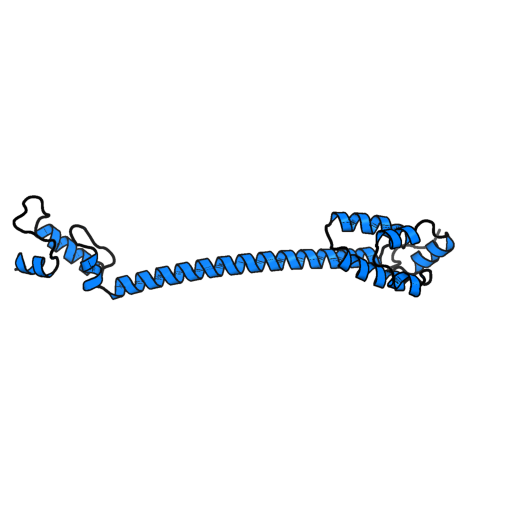 91 ARG A C 1
ATOM 765 O O . ARG A 1 91 ? 6.973 1.384 -6.175 1.00 95.69 91 ARG A O 1
ATOM 772 N N . TYR A 1 92 ? 6.124 -0.417 -5.104 1.00 95.50 92 TYR A N 1
ATOM 773 C CA . TYR A 1 92 ? 6.972 -1.409 -5.754 1.00 95.50 92 TYR A CA 1
ATOM 774 C C . TYR A 1 92 ? 6.795 -1.394 -7.278 1.00 95.50 92 TYR A C 1
ATOM 776 O O . TYR A 1 92 ? 7.760 -1.225 -8.009 1.00 95.50 92 TYR A O 1
ATOM 784 N N . GLN A 1 93 ? 5.553 -1.446 -7.766 1.00 95.06 93 GLN A N 1
ATOM 785 C CA . GLN A 1 93 ? 5.262 -1.380 -9.203 1.00 95.06 93 GLN A CA 1
ATOM 786 C C . GLN A 1 93 ? 5.740 -0.077 -9.852 1.00 95.06 93 GLN A C 1
ATOM 788 O O . GLN A 1 93 ? 6.220 -0.096 -10.978 1.00 95.06 93 GLN A O 1
ATOM 793 N N . THR A 1 94 ? 5.629 1.058 -9.159 1.00 95.75 94 THR A N 1
ATOM 794 C CA . THR A 1 94 ? 6.165 2.333 -9.652 1.00 95.75 94 THR A CA 1
ATOM 795 C C . THR A 1 94 ? 7.691 2.313 -9.731 1.00 95.75 94 THR A C 1
ATOM 797 O O . THR A 1 94 ? 8.236 2.841 -10.691 1.00 95.75 94 THR A O 1
ATOM 800 N N . GLN A 1 95 ? 8.379 1.707 -8.759 1.00 94.56 95 GLN A N 1
ATOM 801 C CA . GLN A 1 95 ? 9.838 1.549 -8.796 1.00 94.56 95 GLN A CA 1
ATOM 802 C C . GLN A 1 95 ? 10.274 0.644 -9.950 1.00 94.56 95 GLN A C 1
ATOM 804 O O . GLN A 1 95 ? 11.171 1.022 -10.692 1.00 94.56 95 GLN A O 1
ATOM 809 N N . VAL A 1 96 ? 9.593 -0.488 -10.143 1.00 95.50 96 VAL A N 1
ATOM 810 C CA . VAL A 1 96 ? 9.812 -1.400 -11.276 1.00 95.50 96 VAL A CA 1
ATOM 811 C C . VAL A 1 96 ? 9.624 -0.671 -12.607 1.00 95.50 96 VAL A C 1
ATOM 813 O O . VAL A 1 96 ? 10.532 -0.658 -13.428 1.00 95.50 96 VAL A O 1
ATOM 816 N N . ALA A 1 97 ? 8.501 0.031 -12.787 1.00 93.69 97 ALA A N 1
ATOM 817 C CA . ALA A 1 97 ? 8.245 0.788 -14.011 1.00 93.69 97 ALA A CA 1
ATOM 818 C C . ALA A 1 97 ? 9.279 1.905 -14.240 1.00 93.69 97 ALA A C 1
ATOM 820 O O . ALA A 1 97 ? 9.693 2.147 -15.370 1.00 93.69 97 ALA A O 1
ATOM 821 N N . GLN A 1 98 ? 9.726 2.587 -13.181 1.00 94.12 98 GLN A N 1
ATOM 822 C CA . GLN A 1 98 ? 10.787 3.588 -13.300 1.00 94.12 98 GLN A CA 1
ATOM 823 C C . GLN A 1 98 ? 12.120 2.945 -13.695 1.00 94.12 98 GLN A C 1
ATOM 825 O O . GLN A 1 98 ? 12.822 3.489 -14.542 1.00 94.12 98 GLN A O 1
ATOM 830 N N . ALA A 1 99 ? 12.458 1.790 -13.118 1.00 94.25 99 ALA A N 1
ATOM 831 C CA . ALA A 1 99 ? 13.660 1.047 -13.469 1.00 94.25 99 ALA A CA 1
ATOM 832 C C . ALA A 1 99 ? 13.642 0.610 -14.939 1.00 94.25 99 ALA A C 1
ATOM 834 O O . ALA A 1 99 ? 14.662 0.755 -15.611 1.00 94.25 99 ALA A O 1
ATOM 835 N N . GLU A 1 100 ? 12.491 0.161 -15.447 1.00 93.31 100 GLU A N 1
ATOM 836 C CA . GLU A 1 100 ? 12.276 -0.183 -16.857 1.00 93.31 100 GLU A CA 1
ATOM 837 C C . GLU A 1 100 ? 12.475 1.028 -17.780 1.00 93.31 100 GLU A C 1
ATOM 839 O O . GLU A 1 100 ? 13.175 0.950 -18.792 1.00 93.31 100 GLU A O 1
ATOM 844 N N . ILE A 1 101 ? 11.910 2.181 -17.406 1.00 91.75 101 ILE A N 1
ATOM 845 C CA . ILE A 1 101 ? 12.094 3.439 -18.140 1.00 91.75 101 ILE A CA 1
ATOM 846 C C . ILE A 1 101 ? 13.575 3.826 -18.156 1.00 91.75 101 ILE A C 1
ATOM 848 O O . ILE A 1 101 ? 14.117 4.112 -19.220 1.00 91.75 101 ILE A O 1
ATOM 852 N N . ASP A 1 102 ? 14.247 3.805 -17.005 1.00 91.81 102 ASP A N 1
ATOM 853 C CA . ASP A 1 102 ? 15.671 4.135 -16.898 1.00 91.81 102 ASP A CA 1
ATOM 854 C C . ASP A 1 102 ? 16.533 3.166 -17.727 1.00 91.81 102 ASP A C 1
ATOM 856 O O . ASP A 1 102 ? 17.495 3.581 -18.382 1.00 91.81 102 ASP A O 1
ATOM 860 N N . LEU A 1 103 ? 16.177 1.877 -17.738 1.00 92.06 103 LEU A N 1
ATOM 861 C CA . LEU A 1 103 ? 16.844 0.847 -18.532 1.00 92.06 103 LEU A CA 1
ATOM 862 C C . LEU A 1 103 ? 16.703 1.131 -20.029 1.00 92.06 103 LEU A C 1
ATOM 864 O O . LEU A 1 103 ? 17.677 1.030 -20.772 1.00 92.06 103 LEU A O 1
ATOM 868 N N . ALA A 1 104 ? 15.530 1.585 -20.477 1.00 89.38 104 ALA A N 1
ATOM 869 C CA . ALA A 1 104 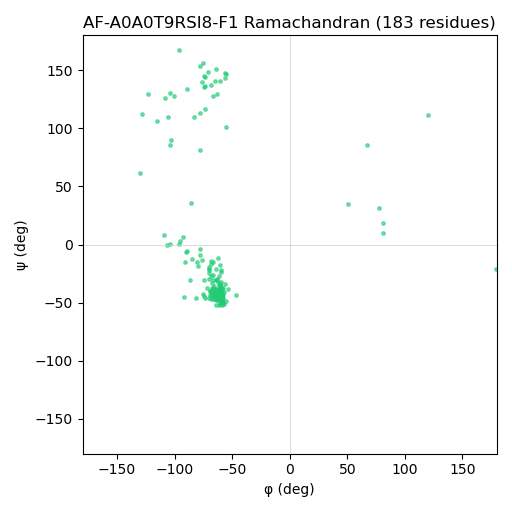? 15.287 1.907 -21.880 1.00 89.38 104 ALA A CA 1
ATOM 870 C C . ALA A 1 104 ? 16.213 3.003 -22.445 1.00 89.38 104 ALA A C 1
ATOM 872 O O . ALA A 1 104 ? 16.388 3.045 -23.669 1.00 89.38 104 ALA A O 1
ATOM 873 N N . PHE A 1 105 ? 16.796 3.844 -21.579 1.00 87.56 105 PHE A N 1
ATOM 874 C CA . PHE A 1 105 ? 17.771 4.894 -21.912 1.00 87.56 105 PHE A CA 1
ATOM 875 C C . PHE A 1 105 ? 19.221 4.540 -21.544 1.00 87.56 105 PHE A C 1
ATOM 877 O O . PHE A 1 105 ? 20.124 5.351 -21.753 1.00 87.56 105 PHE A O 1
ATOM 884 N N . THR A 1 106 ? 19.462 3.353 -20.993 1.00 88.75 106 THR A N 1
ATOM 885 C CA . THR A 1 106 ? 20.796 2.907 -20.587 1.00 88.75 106 THR A CA 1
ATOM 886 C C . THR A 1 106 ? 21.488 2.195 -21.753 1.00 88.75 106 THR A C 1
ATOM 888 O O . THR A 1 106 ? 20.883 1.359 -22.426 1.00 88.75 106 THR A O 1
ATOM 891 N N . THR A 1 107 ? 22.756 2.532 -22.013 1.00 86.44 107 THR A N 1
ATOM 892 C CA . THR A 1 107 ? 23.602 1.802 -22.972 1.00 86.44 107 THR A CA 1
ATOM 893 C C . THR A 1 107 ? 24.063 0.470 -22.379 1.00 86.44 107 THR A C 1
ATOM 895 O O . THR A 1 107 ? 24.187 0.369 -21.158 1.00 86.44 107 THR A O 1
ATOM 898 N N . PRO A 1 108 ? 24.419 -0.529 -23.204 1.00 86.31 108 PRO A N 1
ATOM 899 C CA . PRO A 1 108 ? 24.958 -1.795 -22.712 1.00 86.31 108 PRO A CA 1
ATOM 900 C C . PRO A 1 108 ? 26.160 -1.671 -21.779 1.00 86.31 108 PRO A C 1
ATOM 902 O O . PRO A 1 108 ? 26.205 -2.330 -20.747 1.00 86.31 108 PRO A O 1
ATOM 905 N N . SER A 1 109 ? 27.057 -0.726 -22.056 1.00 85.00 109 SER A N 1
ATOM 906 C CA . SER A 1 109 ? 28.188 -0.388 -21.181 1.00 85.00 109 SER A CA 1
ATOM 907 C C . SER A 1 109 ? 27.789 0.185 -19.812 1.00 85.00 109 SER A C 1
ATOM 909 O O . SER A 1 109 ? 28.582 0.170 -18.876 1.00 85.00 109 SER A O 1
ATOM 911 N N . GLY A 1 110 ? 26.574 0.722 -19.683 1.00 87.06 110 GLY A N 1
ATOM 912 C CA . GLY A 1 110 ? 26.032 1.292 -18.450 1.00 87.06 110 GLY A CA 1
ATOM 913 C C . GLY A 1 110 ? 25.159 0.327 -17.645 1.00 87.06 110 GLY A C 1
ATOM 914 O O . GLY A 1 110 ? 24.641 0.723 -16.596 1.00 87.06 110 GLY A O 1
ATOM 915 N N . LEU A 1 111 ? 24.978 -0.913 -18.114 1.00 90.19 111 LEU A N 1
ATOM 916 C CA . LEU A 1 111 ? 24.083 -1.894 -17.500 1.00 90.19 111 LEU A CA 1
ATOM 917 C C . LEU A 1 111 ? 24.521 -2.264 -16.075 1.00 90.19 111 LEU A C 1
ATOM 919 O O . LEU A 1 111 ? 23.686 -2.279 -15.170 1.00 90.19 111 LEU A O 1
ATOM 923 N N . SER A 1 112 ? 25.824 -2.463 -15.843 1.00 89.81 112 SER A N 1
ATOM 924 C CA . SER A 1 112 ? 26.375 -2.769 -14.512 1.00 89.81 112 SER A CA 1
ATOM 925 C C . SER A 1 112 ? 26.070 -1.656 -13.501 1.00 89.81 112 SER A C 1
ATOM 927 O O . SER A 1 112 ? 25.589 -1.908 -12.393 1.00 89.81 112 SER A O 1
ATOM 929 N N . ALA A 1 113 ? 26.251 -0.396 -13.904 1.00 90.56 113 ALA A N 1
ATOM 930 C CA . ALA A 1 113 ? 25.933 0.764 -13.078 1.00 90.56 113 ALA A CA 1
ATOM 931 C C . ALA A 1 113 ? 24.424 0.908 -12.814 1.00 90.56 113 ALA A C 1
ATOM 933 O O . ALA A 1 113 ? 24.030 1.295 -11.710 1.00 90.56 113 ALA A O 1
ATOM 934 N N . TRP A 1 114 ? 23.569 0.604 -13.796 1.00 93.38 114 TRP A N 1
ATOM 935 C CA . TRP A 1 114 ? 22.117 0.576 -13.605 1.00 93.38 114 TRP A CA 1
ATOM 936 C C . TRP A 1 114 ? 21.710 -0.520 -12.616 1.00 93.38 114 TRP A C 1
ATOM 938 O O . TRP A 1 114 ? 21.016 -0.213 -11.646 1.00 93.38 114 TRP A O 1
ATOM 948 N N . TYR A 1 115 ? 22.221 -1.742 -12.775 1.00 91.31 115 TYR A N 1
ATOM 949 C CA . TYR A 1 115 ? 21.908 -2.868 -11.896 1.00 91.31 115 TYR A CA 1
ATOM 950 C C . TYR A 1 115 ? 22.290 -2.576 -10.441 1.00 91.31 115 TYR A C 1
ATOM 952 O O . TYR A 1 115 ? 21.461 -2.697 -9.541 1.00 91.31 115 TYR A O 1
ATOM 960 N N . MET A 1 116 ? 23.495 -2.047 -10.203 1.00 89.88 116 MET A N 1
ATOM 961 C CA . MET A 1 116 ? 23.945 -1.670 -8.855 1.00 89.88 116 MET A CA 1
ATOM 962 C C . MET A 1 116 ? 23.068 -0.589 -8.205 1.00 89.88 116 MET A C 1
ATOM 964 O O . MET A 1 116 ? 22.980 -0.516 -6.976 1.00 89.88 116 MET A O 1
ATOM 968 N N . ARG A 1 117 ? 22.414 0.272 -8.999 1.00 91.56 117 ARG A N 1
ATOM 969 C CA . ARG A 1 117 ? 21.426 1.232 -8.482 1.00 91.56 117 ARG A CA 1
ATOM 970 C C . ARG A 1 117 ? 20.110 0.547 -8.128 1.00 91.56 117 ARG A C 1
ATOM 972 O O . ARG A 1 117 ? 19.572 0.860 -7.070 1.00 91.56 117 ARG A O 1
ATOM 979 N N . GLN A 1 118 ? 19.618 -0.376 -8.954 1.00 91.88 118 GLN A N 1
ATOM 980 C CA . GLN A 1 118 ? 18.351 -1.072 -8.695 1.00 91.88 118 GLN A CA 1
ATOM 981 C C . GLN A 1 118 ? 18.451 -2.082 -7.546 1.00 91.88 118 GLN A C 1
ATOM 983 O O . GLN A 1 118 ? 17.560 -2.125 -6.697 1.00 91.88 118 GLN A O 1
ATOM 988 N N . ALA A 1 119 ? 19.580 -2.782 -7.415 1.00 87.94 119 ALA A N 1
ATOM 989 C CA . ALA A 1 119 ? 19.859 -3.662 -6.279 1.00 87.94 119 ALA A CA 1
ATOM 990 C C . ALA A 1 119 ? 19.796 -2.904 -4.937 1.00 87.94 119 ALA A C 1
ATOM 992 O O . ALA A 1 119 ? 19.256 -3.398 -3.949 1.00 87.94 119 ALA A O 1
ATOM 993 N N . LYS A 1 120 ? 20.258 -1.643 -4.902 1.00 89.81 120 LYS A N 1
ATOM 994 C CA . LYS A 1 120 ? 20.135 -0.767 -3.719 1.00 89.81 120 LYS A CA 1
ATOM 995 C C . LYS A 1 120 ? 18.699 -0.317 -3.435 1.00 89.81 120 LYS A C 1
ATOM 997 O O . LYS A 1 120 ? 18.398 0.029 -2.295 1.00 89.81 120 LYS A O 1
ATOM 1002 N N . GLN A 1 121 ? 17.827 -0.288 -4.444 1.00 87.50 121 GLN A N 1
ATOM 1003 C CA . GLN A 1 121 ? 16.407 0.045 -4.281 1.00 87.50 121 GLN A CA 1
ATOM 1004 C C . GLN A 1 121 ? 15.573 -1.144 -3.779 1.00 87.50 121 GLN A C 1
ATOM 1006 O O . GLN A 1 121 ? 14.463 -0.929 -3.290 1.00 87.50 121 GLN A O 1
ATOM 1011 N N . GLY A 1 122 ? 16.117 -2.366 -3.836 1.00 86.94 122 GLY A N 1
ATOM 1012 C CA . GLY A 1 122 ? 15.466 -3.581 -3.342 1.00 86.94 122 GLY A CA 1
ATOM 1013 C C . GLY A 1 122 ? 14.386 -4.128 -4.279 1.00 86.94 122 GLY A C 1
ATOM 1014 O O . GLY A 1 122 ? 13.393 -4.679 -3.801 1.00 86.94 122 GLY A O 1
ATOM 1015 N N . ILE A 1 123 ? 14.549 -3.933 -5.591 1.00 91.31 123 ILE A N 1
ATOM 1016 C CA . ILE A 1 123 ? 13.748 -4.620 -6.616 1.00 91.31 123 ILE A CA 1
ATOM 1017 C C . ILE A 1 123 ? 14.181 -6.096 -6.654 1.00 91.31 123 ILE A C 1
ATOM 1019 O O . ILE A 1 123 ? 15.323 -6.402 -6.323 1.00 91.31 123 ILE A O 1
ATOM 1023 N N . TYR A 1 124 ? 13.261 -7.008 -6.977 1.00 90.19 124 TYR A N 1
ATOM 1024 C CA . TYR A 1 124 ? 13.580 -8.436 -7.040 1.00 90.19 124 TYR A CA 1
ATOM 1025 C C . TYR A 1 124 ? 14.360 -8.721 -8.322 1.00 90.19 124 TYR A C 1
ATOM 1027 O O . TYR A 1 124 ? 14.022 -8.172 -9.370 1.00 90.19 124 TYR A O 1
ATOM 1035 N N . ASP A 1 125 ? 15.370 -9.586 -8.236 1.00 89.88 125 ASP A N 1
ATOM 1036 C CA . ASP A 1 125 ? 16.212 -9.918 -9.388 1.00 89.88 125 ASP A CA 1
ATOM 1037 C C . ASP A 1 125 ? 15.395 -10.539 -10.526 1.00 89.88 125 ASP A C 1
ATOM 1039 O O . ASP A 1 125 ? 15.644 -10.199 -11.673 1.00 89.88 125 ASP A O 1
ATOM 1043 N N . ASP A 1 126 ? 14.364 -11.337 -10.225 1.00 89.06 126 ASP A N 1
ATOM 1044 C CA . ASP A 1 126 ? 13.464 -11.922 -11.235 1.00 89.06 126 ASP A CA 1
ATOM 1045 C C . ASP A 1 126 ? 12.825 -10.848 -12.136 1.00 89.06 126 ASP A C 1
ATOM 1047 O O . ASP A 1 126 ? 12.901 -10.930 -13.361 1.00 89.06 126 ASP A O 1
ATOM 1051 N N . ASP A 1 127 ? 12.272 -9.786 -11.537 1.00 90.88 127 ASP A N 1
ATOM 1052 C CA . ASP A 1 127 ? 11.665 -8.683 -12.291 1.00 90.88 127 ASP A CA 1
ATOM 1053 C C . ASP A 1 127 ? 12.730 -7.927 -13.113 1.00 90.88 127 ASP A C 1
ATOM 1055 O O . ASP A 1 127 ? 12.464 -7.475 -14.229 1.00 90.88 127 ASP A O 1
ATOM 1059 N N . LEU A 1 128 ? 13.950 -7.786 -12.578 1.00 91.62 128 LEU A N 1
ATOM 1060 C CA . LEU A 1 128 ? 15.070 -7.149 -13.278 1.00 91.62 128 LEU A CA 1
ATOM 1061 C C . LEU A 1 128 ? 15.576 -7.997 -14.453 1.00 91.62 128 LEU A C 1
ATOM 1063 O O . LEU A 1 128 ? 15.882 -7.425 -15.497 1.00 91.62 128 LEU A O 1
ATOM 1067 N N . ILE A 1 129 ? 15.649 -9.323 -14.309 1.00 91.62 129 ILE A N 1
ATOM 1068 C CA . ILE A 1 129 ? 16.088 -10.256 -15.358 1.00 91.62 129 ILE A CA 1
ATOM 1069 C C . ILE A 1 129 ? 15.166 -10.142 -16.564 1.00 91.62 129 ILE A C 1
ATOM 1071 O O . ILE A 1 129 ? 15.655 -9.896 -17.663 1.00 91.62 129 ILE A O 1
ATOM 1075 N N . ASP A 1 130 ? 13.851 -10.229 -16.359 1.00 89.69 130 ASP A N 1
ATOM 1076 C CA . ASP A 1 130 ? 12.872 -10.144 -17.447 1.00 89.69 130 ASP A CA 1
ATOM 1077 C C . ASP A 1 130 ? 12.990 -8.809 -18.208 1.00 89.69 130 ASP A C 1
ATOM 1079 O O . ASP A 1 130 ? 13.001 -8.772 -19.444 1.00 89.69 130 ASP A O 1
ATOM 1083 N N . MET A 1 131 ? 13.151 -7.698 -17.475 1.00 91.38 131 MET A N 1
ATOM 1084 C CA . MET A 1 131 ? 13.359 -6.369 -18.062 1.00 91.38 131 MET A CA 1
ATOM 1085 C C . MET A 1 131 ? 14.662 -6.284 -18.868 1.00 91.38 131 MET A C 1
ATOM 1087 O O . MET A 1 131 ? 14.670 -5.748 -19.979 1.00 91.38 131 MET A O 1
ATOM 1091 N N . VAL A 1 132 ? 15.765 -6.809 -18.327 1.00 91.44 132 VAL A N 1
ATOM 1092 C CA . VAL A 1 132 ? 17.083 -6.815 -18.980 1.00 91.44 132 VAL A CA 1
ATOM 1093 C C . VAL A 1 132 ? 17.073 -7.708 -20.216 1.00 91.44 132 VAL A C 1
ATOM 1095 O O . VAL A 1 132 ? 17.572 -7.299 -21.266 1.00 91.44 132 VAL A O 1
ATOM 1098 N N . GLN A 1 133 ? 16.438 -8.876 -20.145 1.00 88.88 133 GLN A N 1
ATOM 1099 C CA . GLN A 1 133 ? 16.288 -9.774 -21.282 1.00 88.88 133 GLN A CA 1
ATOM 1100 C C . GLN A 1 133 ? 15.546 -9.082 -22.433 1.00 88.88 133 GLN A C 1
ATOM 1102 O O . GLN A 1 133 ? 16.091 -8.969 -23.534 1.00 88.88 133 GLN A O 1
ATOM 1107 N N . ALA A 1 134 ? 14.373 -8.501 -22.161 1.00 89.25 134 ALA A N 1
ATOM 1108 C CA . ALA A 1 134 ? 13.593 -7.762 -23.155 1.00 89.25 134 ALA A CA 1
ATOM 1109 C C . ALA A 1 134 ? 14.335 -6.535 -23.721 1.00 89.25 134 ALA A C 1
ATOM 1111 O O . ALA A 1 134 ? 14.245 -6.240 -24.916 1.00 89.25 134 ALA A O 1
ATOM 1112 N N . TRP A 1 135 ? 15.086 -5.819 -22.880 1.00 91.00 135 TRP A N 1
ATOM 1113 C CA . TRP A 1 135 ? 15.897 -4.676 -23.297 1.00 91.00 135 TRP A CA 1
ATOM 1114 C C . TRP A 1 135 ? 17.050 -5.086 -24.225 1.00 91.00 135 TRP A C 1
ATOM 1116 O O . TRP A 1 135 ? 17.271 -4.414 -25.233 1.00 91.00 135 TRP A O 1
ATOM 1126 N N . GLY A 1 136 ? 17.746 -6.192 -23.943 1.00 87.31 136 GLY A N 1
ATOM 1127 C CA . GLY A 1 136 ? 18.902 -6.627 -24.732 1.00 87.31 136 GLY A CA 1
ATOM 1128 C C . GLY A 1 136 ? 18.544 -7.045 -26.159 1.00 87.31 136 GLY A C 1
ATOM 1129 O O . GLY A 1 136 ? 19.292 -6.752 -27.0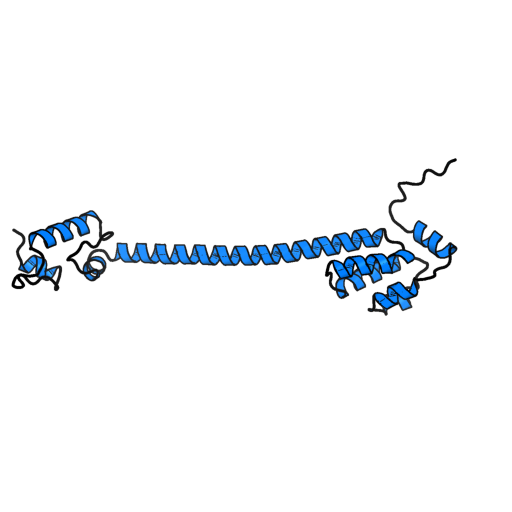88 1.00 87.31 136 GLY A O 1
ATOM 1130 N N . LEU A 1 137 ? 17.336 -7.580 -26.373 1.00 87.19 137 LEU A N 1
ATOM 1131 C CA . LEU A 1 137 ? 16.814 -7.911 -27.710 1.00 87.19 137 LEU A CA 1
ATOM 1132 C C . LEU A 1 137 ? 16.661 -6.697 -28.643 1.00 87.19 137 LEU A C 1
ATOM 1134 O O . LEU A 1 137 ? 16.424 -6.854 -29.840 1.00 87.19 137 LEU A O 1
ATOM 1138 N N . ARG A 1 138 ? 16.780 -5.473 -28.120 1.00 85.75 138 ARG A N 1
ATOM 1139 C CA . ARG A 1 138 ? 16.726 -4.241 -28.917 1.00 85.75 138 ARG A CA 1
ATOM 1140 C C . ARG A 1 138 ? 18.043 -3.934 -29.630 1.00 85.75 138 ARG A C 1
ATOM 1142 O O . ARG A 1 138 ? 18.037 -3.128 -30.562 1.00 85.75 138 ARG A O 1
ATOM 1149 N N . PHE A 1 139 ? 19.153 -4.525 -29.193 1.00 83.69 139 PHE A N 1
ATOM 1150 C CA . PHE A 1 139 ? 20.475 -4.265 -29.749 1.00 83.69 139 PHE A CA 1
ATOM 1151 C C . PHE A 1 139 ? 20.871 -5.374 -30.717 1.00 83.69 139 PHE A C 1
ATOM 1153 O O . PHE A 1 139 ? 20.869 -6.548 -30.375 1.00 83.69 139 PHE A O 1
ATOM 1160 N N . VAL A 1 140 ? 21.270 -4.988 -31.929 1.00 79.00 140 VAL A N 1
ATOM 1161 C CA . VAL A 1 140 ? 21.754 -5.929 -32.958 1.00 79.00 140 VAL A CA 1
ATOM 1162 C C . VAL A 1 140 ? 23.130 -6.507 -32.589 1.00 79.00 140 VAL A C 1
ATOM 1164 O O . VAL A 1 140 ? 23.530 -7.546 -33.099 1.00 79.00 140 VAL A O 1
ATOM 1167 N N . SER A 1 141 ? 23.853 -5.835 -31.690 1.00 78.31 141 SER A N 1
ATOM 1168 C CA . SER A 1 141 ? 25.155 -6.239 -31.151 1.00 78.31 141 SER A CA 1
ATOM 1169 C C . SER A 1 141 ? 25.062 -7.329 -30.071 1.00 78.31 141 SER A C 1
ATOM 1171 O O . SER A 1 141 ? 26.094 -7.759 -29.554 1.00 78.31 141 SER A O 1
ATOM 1173 N N . ILE A 1 142 ? 23.852 -7.743 -29.676 1.00 82.69 142 ILE A N 1
ATOM 1174 C CA . ILE A 1 142 ? 23.606 -8.794 -28.683 1.00 82.69 142 ILE A CA 1
ATOM 1175 C C . ILE A 1 142 ? 23.080 -10.030 -29.406 1.00 82.69 142 ILE A C 1
ATOM 1177 O O . ILE A 1 142 ? 22.085 -9.960 -30.124 1.00 82.69 142 ILE A O 1
ATOM 1181 N N . ASP A 1 143 ? 23.735 -11.169 -29.194 1.00 82.56 143 ASP A N 1
ATOM 1182 C CA . ASP A 1 143 ? 23.226 -12.451 -29.668 1.00 82.56 143 ASP A CA 1
ATOM 1183 C C . ASP A 1 143 ? 22.036 -12.904 -28.808 1.00 82.56 143 ASP A C 1
ATOM 1185 O O . ASP A 1 143 ? 22.159 -13.143 -27.607 1.00 82.56 143 ASP A O 1
ATOM 1189 N N . SER A 1 144 ? 20.865 -13.020 -29.432 1.00 80.12 144 SER A N 1
ATOM 1190 C CA . SER A 1 144 ? 19.615 -13.349 -28.747 1.00 80.12 144 SER A CA 1
ATOM 1191 C C . SER A 1 144 ? 19.576 -14.764 -28.164 1.00 80.12 144 SER A C 1
ATOM 1193 O O . SER A 1 144 ? 18.827 -15.001 -27.215 1.00 80.12 144 SER A O 1
ATOM 1195 N N . GLU A 1 145 ? 20.338 -15.712 -28.723 1.00 79.94 145 GLU A N 1
ATOM 1196 C CA . GLU A 1 145 ? 20.309 -17.112 -28.273 1.00 79.94 145 GLU A CA 1
ATOM 1197 C C . GLU A 1 145 ? 21.029 -17.287 -26.935 1.00 79.94 145 GLU A C 1
ATOM 1199 O O . GLU A 1 145 ? 20.505 -17.917 -26.016 1.00 79.94 145 GLU A O 1
ATOM 1204 N N . THR A 1 146 ? 22.202 -16.672 -26.797 1.00 80.06 146 THR A N 1
ATOM 1205 C CA . THR A 1 146 ? 22.974 -16.671 -25.549 1.00 80.06 146 THR A CA 1
ATOM 1206 C C . THR A 1 146 ? 22.367 -15.754 -24.488 1.00 80.06 146 THR A C 1
ATOM 1208 O O . THR A 1 146 ? 22.434 -16.059 -23.299 1.00 80.06 146 THR A O 1
ATOM 1211 N N . TRP A 1 147 ? 21.709 -14.671 -24.907 1.00 83.69 147 TRP A N 1
ATOM 1212 C CA . TRP A 1 147 ? 21.122 -13.677 -24.010 1.00 83.69 147 TRP A CA 1
ATOM 1213 C C . TRP A 1 147 ? 19.891 -14.180 -23.239 1.00 83.69 147 TRP A C 1
ATOM 1215 O O . TRP A 1 147 ? 19.812 -14.014 -22.025 1.00 83.69 147 TRP A O 1
ATOM 1225 N N . ASN A 1 148 ? 18.946 -14.842 -23.913 1.00 80.19 148 ASN A N 1
ATOM 1226 C CA . ASN A 1 148 ? 17.698 -15.306 -23.284 1.00 80.19 148 ASN A CA 1
ATOM 1227 C C . ASN A 1 148 ? 17.878 -16.554 -22.400 1.00 80.19 148 ASN A C 1
ATOM 1229 O O . ASN A 1 148 ? 16.970 -16.927 -21.662 1.00 80.19 148 ASN A O 1
ATOM 1233 N N . GLY A 1 149 ? 19.020 -17.238 -22.508 1.00 78.12 149 GLY A N 1
ATOM 1234 C CA . GLY A 1 149 ? 19.326 -18.435 -21.722 1.00 78.12 149 GLY A CA 1
ATOM 1235 C C . GLY A 1 149 ? 19.907 -18.145 -20.338 1.00 78.12 149 GLY A C 1
ATOM 1236 O O . GLY A 1 149 ? 19.995 -19.062 -19.521 1.00 78.12 149 GLY A O 1
ATOM 1237 N N . GLN A 1 150 ? 20.311 -16.899 -20.069 1.00 83.38 150 GLN A N 1
ATOM 1238 C CA . GLN A 1 150 ? 20.999 -16.530 -18.838 1.00 83.38 150 GLN A CA 1
ATOM 1239 C C . GLN A 1 150 ? 20.078 -15.788 -17.861 1.00 83.38 150 GLN A C 1
ATOM 1241 O O . GLN A 1 150 ? 19.466 -14.776 -18.200 1.00 83.38 150 GLN A O 1
ATOM 1246 N N . ASN A 1 151 ? 20.073 -16.251 -16.607 1.00 83.12 151 ASN A N 1
ATOM 1247 C CA . ASN A 1 151 ? 19.292 -15.671 -15.504 1.00 83.12 151 ASN A CA 1
ATOM 1248 C C . ASN A 1 151 ? 20.158 -14.946 -14.458 1.00 83.12 151 ASN A C 1
ATOM 1250 O O . ASN A 1 151 ? 19.676 -14.589 -13.392 1.00 83.12 151 ASN A O 1
ATOM 1254 N N . ASP A 1 152 ? 21.449 -14.761 -14.722 1.00 87.25 152 ASP A N 1
ATOM 1255 C CA . ASP A 1 152 ? 22.358 -14.040 -13.831 1.00 87.25 152 ASP A CA 1
ATOM 1256 C C . ASP A 1 152 ? 22.667 -12.657 -14.411 1.00 87.25 152 ASP A C 1
ATOM 1258 O O . ASP A 1 152 ? 23.382 -12.533 -15.410 1.00 87.25 152 ASP A O 1
ATOM 1262 N N . ILE A 1 153 ? 22.136 -11.611 -13.768 1.00 84.12 153 ILE A N 1
ATOM 1263 C CA . ILE A 1 153 ? 22.336 -10.215 -14.182 1.00 84.12 153 ILE A CA 1
ATOM 1264 C C . ILE A 1 153 ? 23.813 -9.819 -14.095 1.00 84.12 153 ILE A C 1
ATOM 1266 O O . ILE A 1 153 ? 24.269 -8.994 -14.883 1.00 84.12 153 ILE A O 1
ATOM 1270 N N . TYR A 1 154 ? 24.579 -10.402 -13.169 1.00 84.25 154 TYR A N 1
ATOM 1271 C CA . TYR A 1 154 ? 25.997 -10.084 -13.041 1.00 84.25 154 TYR A CA 1
ATOM 1272 C C . TYR A 1 154 ? 26.780 -10.589 -14.251 1.00 84.25 154 TYR A C 1
ATOM 1274 O O . TYR A 1 154 ? 27.551 -9.833 -14.837 1.00 84.25 154 TYR A O 1
ATOM 1282 N N . TRP A 1 155 ? 26.506 -11.821 -14.687 1.00 87.12 155 TRP A N 1
ATOM 1283 C CA . TRP A 1 155 ? 27.055 -12.348 -15.936 1.00 87.12 155 TRP A CA 1
ATOM 1284 C C . TRP A 1 155 ? 26.610 -11.517 -17.141 1.00 87.12 155 TRP A C 1
ATOM 1286 O O . TRP A 1 155 ? 27.430 -11.178 -17.988 1.00 87.12 155 TRP A O 1
ATOM 1296 N N . LEU A 1 156 ? 25.322 -11.156 -17.206 1.00 85.75 156 LEU A N 1
ATOM 1297 C CA . LEU A 1 156 ? 24.784 -10.345 -18.301 1.00 85.75 156 LEU A CA 1
ATOM 1298 C C . LEU A 1 156 ? 25.452 -8.975 -18.365 1.00 85.75 156 LEU A C 1
ATOM 1300 O O . LEU A 1 156 ? 25.637 -8.458 -19.453 1.00 85.75 156 LEU A O 1
ATOM 1304 N N . ALA A 1 157 ? 25.810 -8.382 -17.229 1.00 85.50 157 ALA A N 1
ATOM 1305 C CA . ALA A 1 157 ? 26.525 -7.115 -17.187 1.00 85.50 157 ALA A CA 1
ATOM 1306 C C . ALA A 1 157 ? 27.999 -7.272 -17.594 1.00 85.50 157 ALA A C 1
ATOM 1308 O O . ALA A 1 157 ? 28.475 -6.494 -18.418 1.00 85.50 157 ALA A O 1
ATOM 1309 N N . ASP A 1 158 ? 28.685 -8.287 -17.064 1.00 84.94 158 ASP A N 1
ATOM 1310 C CA . ASP A 1 158 ? 30.094 -8.599 -17.349 1.00 84.94 158 ASP A CA 1
ATOM 1311 C C . ASP A 1 158 ? 30.327 -8.917 -18.833 1.00 84.94 158 ASP A C 1
ATOM 1313 O O . ASP A 1 158 ? 31.253 -8.399 -19.452 1.00 84.94 158 ASP A O 1
ATOM 1317 N N . ALA A 1 159 ? 29.408 -9.660 -19.457 1.00 83.69 159 ALA A N 1
ATOM 1318 C CA . ALA A 1 159 ? 29.450 -9.975 -20.885 1.00 83.69 159 ALA A CA 1
ATOM 1319 C C . ALA A 1 159 ? 29.398 -8.732 -21.797 1.00 83.69 159 ALA A C 1
ATOM 1321 O O . ALA A 1 159 ? 29.729 -8.820 -22.980 1.00 83.69 159 ALA A O 1
ATOM 1322 N N . LEU A 1 160 ? 28.964 -7.578 -21.273 1.00 83.12 160 LEU A N 1
ATOM 1323 C CA . LEU A 1 160 ? 28.886 -6.311 -22.008 1.00 83.12 160 LEU A CA 1
ATOM 1324 C C . LEU A 1 160 ? 29.975 -5.318 -21.592 1.00 83.12 160 LEU A C 1
ATOM 1326 O O . LEU A 1 160 ? 30.035 -4.215 -22.148 1.00 83.12 160 LEU A O 1
ATOM 1330 N N . GLU A 1 161 ? 30.842 -5.681 -20.645 1.00 78.50 161 GLU A N 1
ATOM 1331 C CA . GLU A 1 161 ? 32.020 -4.888 -20.322 1.00 78.50 161 GLU A CA 1
ATOM 1332 C C . GLU A 1 161 ? 33.076 -5.041 -21.430 1.00 78.50 161 GLU A C 1
ATOM 1334 O O . GLU A 1 161 ? 33.320 -6.119 -21.963 1.00 78.50 161 GLU A O 1
ATOM 1339 N N . GLY A 1 162 ? 33.702 -3.929 -21.828 1.00 75.88 162 GLY A N 1
ATOM 1340 C CA . GLY A 1 162 ? 34.789 -3.956 -22.816 1.00 75.88 162 GLY A CA 1
ATOM 1341 C C . GLY A 1 162 ? 34.372 -4.032 -24.292 1.00 75.88 162 GLY A C 1
ATOM 1342 O O . GLY A 1 162 ? 35.213 -4.348 -25.132 1.00 75.88 162 GLY A O 1
ATOM 1343 N N . ARG A 1 163 ? 33.118 -3.704 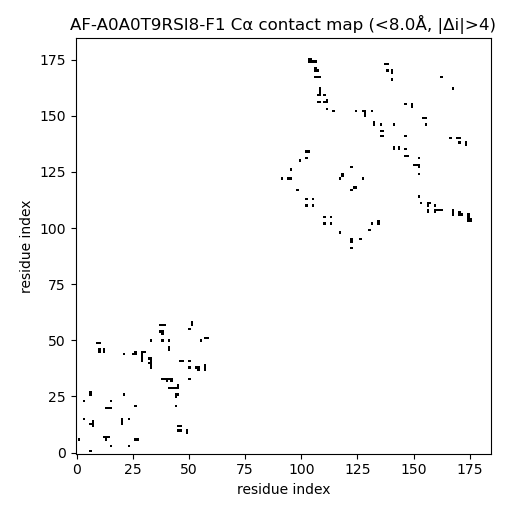-24.640 1.00 78.19 163 ARG A N 1
ATOM 1344 C CA . ARG A 1 163 ? 32.669 -3.616 -26.045 1.00 78.19 163 ARG A CA 1
ATOM 1345 C C . ARG A 1 163 ? 33.514 -2.666 -26.895 1.00 78.19 163 ARG A C 1
ATOM 1347 O O . ARG A 1 163 ? 33.939 -1.609 -26.420 1.00 78.19 163 ARG A O 1
ATOM 1354 N N . ALA A 1 164 ? 33.674 -3.000 -28.175 1.00 84.56 164 ALA A N 1
ATOM 1355 C CA . ALA A 1 164 ? 34.410 -2.178 -29.133 1.00 84.56 164 ALA A CA 1
ATOM 1356 C C . ALA A 1 164 ? 33.725 -0.816 -29.365 1.00 84.56 164 ALA A C 1
ATOM 1358 O O . ALA A 1 164 ? 32.502 -0.705 -29.308 1.00 84.56 164 ALA A O 1
ATOM 1359 N N . GLU A 1 165 ? 34.496 0.226 -29.696 1.00 82.19 165 GLU A N 1
ATOM 1360 C CA . GLU A 1 165 ? 33.964 1.588 -29.912 1.00 82.19 165 GLU A CA 1
ATOM 1361 C C . GLU A 1 165 ? 32.860 1.643 -30.984 1.00 82.19 165 GLU A C 1
ATOM 1363 O O . GLU A 1 165 ? 31.897 2.399 -30.858 1.00 82.19 165 GLU A O 1
ATOM 1368 N N . VAL A 1 166 ? 32.963 0.803 -32.020 1.00 83.12 166 VAL A N 1
ATOM 1369 C CA . VAL A 1 166 ? 31.960 0.697 -33.094 1.00 83.12 166 VAL A CA 1
ATO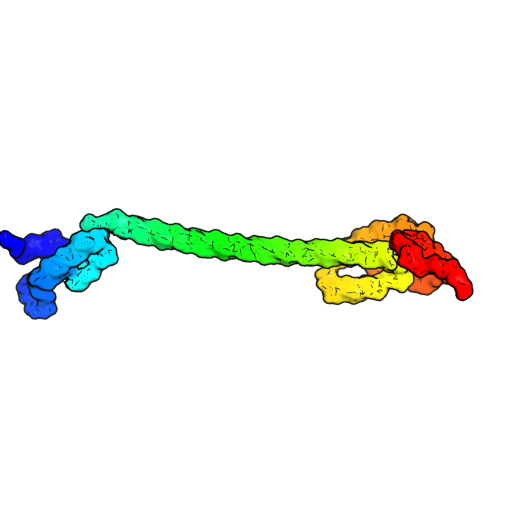M 1370 C C . VAL A 1 166 ? 30.637 0.131 -32.573 1.00 83.12 166 VAL A C 1
ATOM 1372 O O . VAL A 1 166 ? 29.572 0.612 -32.954 1.00 83.12 166 VAL A O 1
ATOM 1375 N N . GLU A 1 167 ? 30.689 -0.855 -31.679 1.00 82.56 167 GLU A N 1
ATOM 1376 C CA . GLU A 1 167 ? 29.498 -1.444 -31.060 1.00 82.56 167 GLU A CA 1
ATOM 1377 C C . GLU A 1 167 ? 28.838 -0.449 -30.110 1.00 82.56 167 GLU A C 1
ATOM 1379 O O . GLU A 1 167 ? 27.635 -0.238 -30.194 1.00 82.56 167 GLU A O 1
ATOM 1384 N N . GLN A 1 168 ? 29.630 0.260 -29.300 1.00 83.75 168 GLN A N 1
ATOM 1385 C CA . GLN A 1 168 ? 29.120 1.320 -28.427 1.00 83.75 168 GLN A CA 1
ATOM 1386 C C . GLN A 1 168 ? 28.425 2.434 -29.225 1.00 83.75 168 GLN A C 1
ATOM 1388 O O . GLN A 1 168 ? 27.394 2.967 -28.806 1.00 83.75 168 GLN A O 1
ATOM 1393 N N . TRP A 1 169 ? 28.970 2.781 -30.394 1.00 84.25 169 TRP A N 1
ATOM 1394 C CA . TRP A 1 169 ? 28.355 3.746 -31.298 1.00 84.25 169 TRP A CA 1
ATOM 1395 C C . TRP A 1 169 ? 27.031 3.234 -31.882 1.00 84.25 169 TRP A C 1
ATOM 1397 O O . TRP A 1 169 ? 26.048 3.979 -31.903 1.00 84.25 169 TRP A O 1
ATOM 1407 N N . LEU A 1 170 ? 26.972 1.968 -32.309 1.00 84.38 170 LEU A N 1
ATOM 1408 C CA . LEU A 1 170 ? 25.729 1.338 -32.767 1.00 84.38 170 LEU A CA 1
ATOM 1409 C C . LEU A 1 170 ? 24.683 1.295 -31.651 1.00 84.38 170 LEU A C 1
ATOM 1411 O O . LEU A 1 170 ? 23.536 1.673 -31.880 1.00 84.38 170 LEU A O 1
ATOM 1415 N N . ASP A 1 171 ? 25.079 0.928 -30.436 1.00 84.44 171 ASP A N 1
ATOM 1416 C CA . ASP A 1 171 ? 24.192 0.863 -29.279 1.00 84.44 171 ASP A CA 1
ATOM 1417 C C . ASP A 1 171 ? 23.575 2.234 -28.968 1.00 84.44 171 ASP A C 1
ATOM 1419 O O . ASP A 1 171 ? 22.367 2.358 -28.748 1.00 84.44 171 ASP A O 1
ATOM 1423 N N . TYR A 1 172 ? 24.380 3.297 -29.040 1.00 82.62 172 TYR A N 1
ATOM 1424 C CA . TYR A 1 172 ? 23.901 4.667 -28.869 1.00 82.62 172 TYR A CA 1
ATOM 1425 C C . TYR A 1 172 ? 22.844 5.057 -29.914 1.00 82.62 172 TYR A C 1
ATOM 1427 O O . TYR A 1 172 ? 21.905 5.806 -29.626 1.00 82.62 172 TYR A O 1
ATOM 1435 N N . LEU A 1 173 ? 22.955 4.539 -31.141 1.00 82.19 173 LEU A N 1
ATOM 1436 C CA . LEU A 1 173 ? 21.980 4.817 -32.189 1.00 82.19 173 LEU A CA 1
ATOM 1437 C C . LEU A 1 173 ? 20.615 4.159 -31.945 1.00 82.19 173 LEU A C 1
ATOM 1439 O O . LEU A 1 173 ? 19.636 4.661 -32.508 1.00 82.19 173 LEU A O 1
ATOM 1443 N N . MET A 1 174 ? 20.548 3.110 -31.121 1.00 80.81 174 MET A N 1
ATOM 1444 C CA . MET A 1 174 ? 19.336 2.327 -30.836 1.00 80.81 174 MET A CA 1
ATOM 1445 C C . MET A 1 174 ? 18.518 2.866 -29.647 1.00 80.81 174 MET A C 1
ATOM 1447 O O . MET A 1 174 ? 17.407 2.389 -29.383 1.00 80.81 174 MET A O 1
ATOM 1451 N N . LEU A 1 175 ? 19.026 3.878 -28.933 1.00 81.31 175 LEU A N 1
ATOM 1452 C CA . LEU A 1 175 ? 18.312 4.506 -27.821 1.00 81.31 175 LEU A CA 1
ATOM 1453 C C . LEU A 1 175 ? 17.170 5.424 -28.315 1.00 81.31 175 LEU A C 1
ATOM 1455 O O . LEU A 1 175 ? 17.371 6.215 -29.246 1.00 81.31 175 LEU A O 1
ATOM 1459 N N . PRO A 1 176 ? 15.966 5.370 -27.705 1.00 68.81 176 PRO A N 1
ATOM 1460 C CA . PRO A 1 176 ? 14.843 6.224 -28.080 1.00 68.81 176 PRO A CA 1
ATOM 1461 C C . PRO A 1 176 ? 15.103 7.652 -27.578 1.00 68.81 176 PRO A C 1
ATOM 1463 O O . PRO A 1 176 ? 15.635 7.834 -26.493 1.00 68.81 176 PRO A O 1
ATOM 1466 N N . ASN A 1 177 ? 14.690 8.668 -28.340 1.00 59.66 177 ASN A N 1
ATOM 1467 C CA . ASN A 1 177 ? 14.922 10.104 -28.091 1.00 59.66 177 ASN A CA 1
ATOM 1468 C C . ASN A 1 177 ? 16.379 10.589 -28.187 1.00 59.66 177 ASN A C 1
ATOM 1470 O O . ASN A 1 177 ? 17.060 10.849 -27.201 1.00 59.66 177 ASN A O 1
ATOM 1474 N N . LYS A 1 178 ? 16.787 10.914 -29.419 1.00 60.16 178 LYS A N 1
ATOM 1475 C CA . LYS A 1 178 ? 18.004 11.688 -29.732 1.00 60.16 178 LYS A CA 1
ATOM 1476 C C . LYS A 1 178 ? 17.769 13.208 -29.694 1.00 60.16 178 LYS A C 1
ATOM 1478 O O . LYS A 1 178 ? 18.306 13.946 -30.521 1.00 60.16 178 LYS A O 1
ATOM 1483 N N . LEU A 1 179 ? 16.930 13.701 -28.782 1.00 54.31 179 LEU A N 1
ATOM 1484 C CA . LEU A 1 179 ? 16.668 15.139 -28.648 1.00 54.31 179 LEU A CA 1
ATOM 1485 C C . LEU A 1 179 ? 17.829 15.804 -27.900 1.00 54.31 179 LEU A C 1
ATOM 1487 O O . LEU A 1 179 ? 17.750 16.022 -26.696 1.00 54.31 179 LEU A O 1
ATOM 1491 N N . GLY A 1 180 ? 18.925 16.115 -28.596 1.00 52.97 180 GLY A N 1
ATOM 1492 C CA . GLY A 1 180 ? 20.004 16.863 -27.948 1.00 52.97 180 GLY A CA 1
ATOM 1493 C C . GLY A 1 180 ? 21.249 17.191 -28.755 1.00 52.97 180 GLY A C 1
ATOM 1494 O O . GLY A 1 180 ? 21.917 18.159 -28.410 1.00 52.97 180 GLY A O 1
ATOM 1495 N N . TRP A 1 181 ? 21.567 16.486 -29.840 1.00 44.03 181 TRP A N 1
ATOM 1496 C CA . TRP A 1 181 ? 22.788 16.802 -30.588 1.00 44.03 181 TRP A CA 1
ATOM 1497 C C . TRP A 1 181 ? 22.463 17.560 -31.865 1.00 44.03 181 TRP A C 1
ATOM 1499 O O . TRP A 1 181 ? 22.363 16.995 -32.953 1.00 44.03 181 TRP A O 1
ATOM 1509 N N . ARG A 1 182 ? 22.341 18.887 -31.723 1.00 44.78 182 ARG A N 1
ATOM 1510 C CA . ARG A 1 182 ? 22.699 19.791 -32.818 1.00 44.78 182 ARG A CA 1
ATOM 1511 C C . ARG A 1 182 ? 24.148 19.475 -33.196 1.00 44.78 182 ARG A C 1
ATOM 1513 O O . ARG A 1 182 ? 25.070 19.881 -32.501 1.00 44.78 182 ARG A O 1
ATOM 1520 N N . HIS A 1 183 ? 24.338 18.729 -34.277 1.00 50.31 183 HIS A N 1
ATOM 1521 C CA . HIS A 1 183 ? 25.588 18.779 -35.022 1.00 50.31 183 HIS A CA 1
ATOM 1522 C C . HIS A 1 183 ? 25.754 20.203 -35.581 1.00 50.31 183 HIS A C 1
ATOM 1524 O O . HIS A 1 183 ? 24.831 20.733 -36.202 1.00 50.31 183 HIS A O 1
ATOM 1530 N N . GLY A 1 184 ? 26.922 20.807 -35.360 1.00 50.16 184 GLY A N 1
ATOM 1531 C CA . GLY A 1 184 ? 27.340 22.102 -35.915 1.00 50.16 184 GLY A CA 1
ATOM 1532 C C . GLY A 1 184 ? 27.636 23.116 -34.805 1.00 50.16 184 GLY A C 1
ATOM 1533 O O . GLY A 1 184 ? 26.717 23.563 -34.124 1.00 50.16 184 GLY A O 1
ATOM 1534 N N . ARG A 1 185 ? 28.877 23.539 -34.571 1.00 38.19 185 ARG A N 1
ATOM 1535 C CA . ARG A 1 185 ? 30.029 23.733 -35.462 1.00 38.19 185 ARG A CA 1
ATOM 1536 C C . ARG A 1 185 ? 31.330 23.483 -34.715 1.00 38.19 185 ARG A C 1
ATOM 1538 O O . ARG A 1 185 ? 31.334 23.756 -33.496 1.00 38.19 185 ARG A O 1
#

InterPro domains:
  IPR009713 Uncharacterised protein family PsiA [PF06952] (12-179)

Solvent-accessible surface area (backbone atoms only — not comparable to full-atom values): 10984 Å² total; per-residue (Å²): 130,93,50,73,68,59,49,34,75,68,37,81,84,60,53,95,84,46,88,89,50,82,54,71,67,50,51,50,54,24,50,53,48,22,59,76,45,58,40,77,45,77,44,72,84,57,60,73,66,47,37,54,71,80,24,46,64,47,54,51,54,52,50,50,53,51,50,52,53,48,51,55,53,50,52,51,50,52,53,50,52,53,50,52,54,52,49,52,51,48,53,50,52,50,50,51,54,50,50,50,54,55,50,59,68,50,48,66,77,42,41,51,64,50,48,60,52,43,60,73,71,66,62,57,65,70,67,49,42,57,51,49,45,64,52,47,71,69,38,91,89,47,64,63,74,71,50,72,72,58,86,50,65,67,57,61,26,55,76,35,56,86,67,53,74,68,54,55,52,54,47,60,70,67,43,76,81,78,86,76,75,78,83,82,131

Secondary structure (DSSP, 8-state):
---HHHHHHH-TT--TT-TTSPPHHHHHHHHHHHHHTTTS---TTS-HHHHHHH-HHHHHHHHHHHHHHHHHHHHHHHHHHHHHHHHHHHHHHHHHHHHHHHHHT--GGGHHHHHHHHHHHT--HHHHHHHHHHHHTT-TTS-HHHHTT---HHHHHHTTTT--HHHHHHHHHTSS--TT-----

Foldseek 3Di:
DQDQVNLCVLAVPDDPPDPPDDDPVVSVVQVVVCVVVLLPDRDPPGDNVSSCVRRVVVVVVVVVVVVVVVVVVVVVVVVVVVVVVVVVVVVLVVLLVVLLVVLLQAFLLCLVVSVVVVVVVVRDLQSVLVSLLVSQVLAPPDDNVVSVVDSDSVVSSVVSHPDDPVSSVSRNVSRPDPPDDPDDD